Protein AF-A0ABD2TIU8-F1 (afdb_monomer_lite)

Foldseek 3Di:
DVVVVVVVVVVVVVVVVVVVVVVVVVVVVVVVVVVVVVVVVVPPPDDDPPDDDDDDDDDDDDDDDDDDDDDDDDDDDDDDDDDDDDDDDDDDDDDDDDPPPPPPPDPDDPPVVVVVVVLCVPDPDPLSVLVSVLVVLVVLLVVLVVVLVVLVVPDDPVVCVVDPVNVVSVVVNVVSVVSNVVSVVVVCVVVVPD

pLDDT: mean 70.35, std 23.42, range [27.58, 97.88]

Structure (mmCIF, N/CA/C/O backbone):
data_AF-A0ABD2TIU8-F1
#
_entry.id   AF-A0ABD2TIU8-F1
#
loop_
_atom_site.group_PDB
_atom_site.id
_atom_site.type_symbol
_atom_site.label_atom_id
_atom_site.label_alt_id
_atom_site.label_comp_id
_atom_site.label_asym_id
_atom_site.label_entity_id
_atom_site.label_seq_id
_atom_site.pdbx_PDB_ins_code
_atom_site.Cartn_x
_atom_site.Cartn_y
_atom_site.Cartn_z
_atom_site.occupancy
_atom_site.B_iso_or_equiv
_atom_site.auth_seq_id
_atom_site.auth_comp_id
_atom_site.auth_asym_id
_atom_site.auth_atom_id
_atom_site.pdbx_PDB_model_num
ATOM 1 N N . MET A 1 1 ? -17.112 22.462 44.012 1.00 60.88 1 MET A N 1
ATOM 2 C CA . MET A 1 1 ? -15.674 22.784 43.854 1.00 60.88 1 MET A CA 1
ATOM 3 C C . MET A 1 1 ? -15.014 21.983 42.730 1.00 60.88 1 MET A C 1
ATOM 5 O O . MET A 1 1 ? -14.348 22.598 41.916 1.00 60.88 1 MET A O 1
ATOM 9 N N . GLN A 1 2 ? -15.280 20.680 42.589 1.00 83.56 2 GLN A N 1
ATOM 10 C CA . GLN A 1 2 ? -14.667 19.815 41.562 1.00 83.56 2 GLN A CA 1
ATOM 11 C C . GLN A 1 2 ? -14.861 20.262 40.094 1.00 83.56 2 GLN A C 1
ATOM 13 O O . GLN A 1 2 ? -13.922 20.205 39.309 1.00 83.56 2 GLN A O 1
ATOM 18 N N . ALA A 1 3 ? -16.043 20.763 39.716 1.00 85.00 3 ALA A N 1
ATOM 19 C CA . ALA A 1 3 ? -16.298 21.233 38.345 1.00 85.00 3 ALA A CA 1
ATOM 20 C C . ALA A 1 3 ? -15.446 22.458 37.951 1.00 85.00 3 ALA A C 1
ATOM 22 O O . ALA A 1 3 ? -15.043 22.601 36.800 1.00 85.00 3 ALA A O 1
ATOM 23 N N . MET A 1 4 ? -15.140 23.329 38.916 1.00 88.31 4 MET A N 1
ATOM 24 C CA . MET A 1 4 ? -14.298 24.508 38.694 1.00 88.31 4 MET A CA 1
ATOM 25 C C . MET A 1 4 ? -12.837 24.104 38.467 1.00 88.31 4 MET A C 1
ATOM 27 O O . MET A 1 4 ? -12.170 24.650 37.595 1.00 88.31 4 MET A O 1
ATOM 31 N N . GLU A 1 5 ? -12.363 23.104 39.207 1.00 89.88 5 GLU A N 1
ATOM 32 C CA . GLU A 1 5 ? -11.011 22.559 39.073 1.00 89.88 5 GLU A CA 1
ATOM 33 C C . GLU A 1 5 ? -10.823 21.813 37.742 1.00 89.88 5 GLU A C 1
ATOM 35 O O . GLU A 1 5 ? -9.822 22.015 37.058 1.00 89.88 5 GLU A O 1
ATOM 40 N N . GLN A 1 6 ? -11.839 21.063 37.297 1.00 91.75 6 GLN A N 1
ATOM 41 C CA . GLN A 1 6 ? -11.863 20.467 35.955 1.00 91.75 6 GLN A CA 1
ATOM 42 C C . GLN A 1 6 ? -11.852 21.525 34.846 1.00 91.75 6 GLN A C 1
ATOM 44 O O . GLN A 1 6 ? -11.123 21.382 33.866 1.00 91.75 6 GLN A O 1
ATOM 49 N N . SER A 1 7 ? -12.628 22.604 34.998 1.00 93.12 7 SER A N 1
ATOM 50 C CA . SER A 1 7 ? -12.622 23.706 34.031 1.00 93.12 7 SER A CA 1
ATOM 51 C C . SER A 1 7 ? -11.255 24.382 33.957 1.00 93.12 7 SER A C 1
ATOM 53 O O . SER A 1 7 ? -10.801 24.698 32.863 1.00 93.12 7 SER A O 1
ATOM 55 N N . LYS A 1 8 ? -10.587 24.579 35.099 1.00 94.62 8 LYS A N 1
ATOM 56 C CA . LYS A 1 8 ? -9.250 25.176 35.157 1.00 94.62 8 LYS A CA 1
ATOM 57 C C . LYS A 1 8 ? -8.208 24.293 34.465 1.00 94.62 8 LYS A C 1
ATOM 59 O O . LYS A 1 8 ? -7.495 24.780 33.599 1.00 94.62 8 LYS A O 1
ATOM 64 N N . SER A 1 9 ? -8.195 22.993 34.767 1.00 94.75 9 SER A N 1
ATOM 65 C CA . SER A 1 9 ? -7.295 22.030 34.116 1.00 94.75 9 SER A CA 1
ATOM 66 C C . SER A 1 9 ? -7.516 21.957 32.600 1.00 94.75 9 SER A C 1
ATOM 68 O O . SER A 1 9 ? -6.557 21.880 31.837 1.00 94.75 9 SER A O 1
ATOM 70 N N . ARG A 1 10 ? -8.772 22.037 32.140 1.00 96.44 10 ARG A N 1
ATOM 71 C CA . ARG A 1 10 ? -9.078 22.081 30.704 1.00 96.44 10 ARG A CA 1
ATOM 72 C C . ARG A 1 10 ? -8.537 23.346 30.038 1.00 96.44 10 ARG A C 1
ATOM 74 O O . ARG A 1 10 ? -8.050 23.254 28.920 1.00 96.44 10 ARG A O 1
ATOM 81 N N . ILE A 1 11 ? -8.647 24.500 30.693 1.00 96.88 11 ILE A N 1
ATOM 82 C CA . ILE A 1 11 ? -8.124 25.768 30.165 1.00 96.88 11 ILE A CA 1
ATOM 83 C C . ILE A 1 11 ? -6.596 25.707 30.073 1.00 96.88 11 ILE A C 1
ATOM 85 O O . ILE A 1 11 ? -6.058 25.976 29.009 1.00 96.88 11 ILE A O 1
ATOM 89 N N . GLU A 1 12 ? -5.916 25.236 31.121 1.00 96.81 12 GLU A N 1
ATOM 90 C CA . GLU A 1 12 ? -4.453 25.072 31.122 1.00 96.81 12 GLU A CA 1
ATOM 91 C C . GLU A 1 12 ? -3.971 24.141 29.992 1.00 96.81 12 GLU A C 1
ATOM 93 O O . GLU A 1 12 ? -3.004 24.452 29.299 1.00 96.81 12 GLU A O 1
ATOM 98 N N . LEU A 1 13 ? -4.680 23.033 29.740 1.00 97.25 13 LEU A N 1
ATOM 99 C CA . LEU A 1 13 ? -4.377 22.132 28.622 1.00 97.25 13 LEU A CA 1
ATOM 100 C C . LEU A 1 13 ? -4.561 22.809 27.254 1.00 97.25 13 LEU A C 1
ATOM 102 O O . LEU A 1 13 ? -3.781 22.571 26.331 1.00 97.25 13 LEU A O 1
ATOM 106 N N . LEU A 1 14 ? -5.611 23.620 27.101 1.00 97.81 14 LEU A N 1
ATOM 107 C CA . LEU A 1 14 ? -5.869 24.351 25.859 1.00 97.81 14 LEU A CA 1
ATOM 108 C C . LEU A 1 14 ? -4.807 25.427 25.614 1.00 97.81 14 LEU A C 1
ATOM 110 O O . LEU A 1 14 ? -4.373 25.582 24.474 1.00 97.81 14 LEU A O 1
ATOM 114 N N . ASP A 1 15 ? -4.349 26.104 26.664 1.00 97.81 15 ASP A N 1
ATOM 115 C CA . ASP A 1 15 ? -3.262 27.079 26.582 1.00 97.81 15 ASP A CA 1
ATOM 116 C C . ASP A 1 15 ? -1.938 26.404 26.182 1.00 97.81 15 ASP A C 1
ATOM 118 O O . ASP A 1 15 ? -1.223 26.899 25.305 1.00 97.81 15 ASP A O 1
ATOM 122 N N . GLU A 1 16 ? -1.628 25.230 26.751 1.00 97.75 16 GLU A N 1
ATOM 123 C CA . GLU A 1 16 ? -0.455 24.438 26.354 1.00 97.75 16 GLU A CA 1
ATOM 124 C C . GLU A 1 16 ? -0.540 24.007 24.882 1.00 97.75 16 GLU A C 1
ATOM 126 O O . GLU A 1 16 ? 0.435 24.121 24.133 1.00 97.75 16 GLU A O 1
ATOM 131 N N . LEU A 1 17 ? -1.712 23.538 24.446 1.00 97.62 17 LEU A N 1
ATOM 132 C CA . LEU A 1 17 ? -1.936 23.136 23.061 1.00 97.62 17 LEU A CA 1
ATOM 133 C C . LEU A 1 17 ? -1.767 24.318 22.099 1.00 97.62 17 LEU A C 1
ATOM 135 O O . LEU A 1 17 ? -1.110 24.170 21.068 1.00 97.62 17 LEU A O 1
ATOM 139 N N . ALA A 1 18 ? -2.325 25.482 22.436 1.00 97.62 18 ALA A N 1
ATOM 140 C CA . ALA A 1 18 ? -2.198 26.695 21.635 1.00 97.62 18 ALA A CA 1
ATOM 141 C C . ALA A 1 18 ? -0.731 27.136 21.512 1.00 97.62 18 ALA A C 1
ATOM 143 O O . ALA A 1 18 ? -0.276 27.468 20.418 1.00 97.62 18 ALA A O 1
ATOM 144 N N . SER A 1 19 ? 0.028 27.064 22.609 1.00 97.88 19 SER A N 1
ATOM 145 C CA . SER A 1 19 ? 1.466 27.350 22.610 1.00 97.88 19 SER A CA 1
ATOM 146 C C . SER A 1 19 ? 2.236 26.419 21.664 1.00 97.88 19 SER A C 1
ATOM 148 O O . SER A 1 19 ? 2.957 26.888 20.782 1.00 97.88 19 SER A O 1
ATOM 150 N N . LYS A 1 20 ? 2.011 25.099 21.758 1.00 97.75 20 LYS A N 1
ATOM 151 C CA . LYS A 1 20 ? 2.663 24.110 20.878 1.00 97.75 20 LYS A CA 1
ATOM 152 C C . LYS A 1 20 ? 2.283 24.274 19.411 1.00 97.75 20 LYS A C 1
ATOM 154 O O . LYS A 1 20 ? 3.119 24.075 18.531 1.00 97.75 20 LYS A O 1
ATOM 159 N N . LEU A 1 21 ? 1.030 24.629 19.135 1.00 97.88 21 LEU A N 1
ATOM 160 C CA . LEU A 1 21 ? 0.578 24.885 17.773 1.00 97.88 21 LEU A CA 1
ATOM 161 C C . LEU A 1 21 ? 1.305 26.096 17.175 1.00 97.88 21 LEU A C 1
ATOM 163 O O . LEU A 1 21 ? 1.806 26.009 16.057 1.00 97.88 21 LEU A O 1
ATOM 167 N N . ASN A 1 22 ? 1.4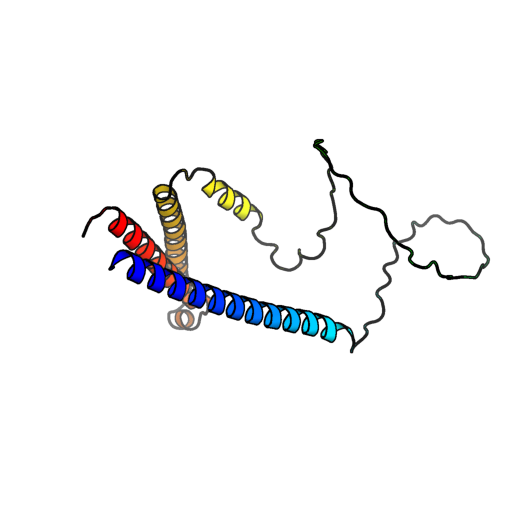28 27.186 17.935 1.00 97.44 22 ASN A N 1
ATOM 168 C CA . ASN A 1 22 ? 2.154 28.380 17.502 1.00 97.44 22 ASN A CA 1
ATOM 169 C C . ASN A 1 22 ? 3.643 28.100 17.259 1.00 97.44 22 ASN A C 1
ATOM 171 O O . ASN A 1 22 ? 4.208 28.592 16.281 1.00 97.44 22 ASN A O 1
ATOM 175 N N . GLU A 1 23 ? 4.272 27.275 18.100 1.00 97.62 23 GLU A N 1
ATOM 176 C CA . GLU A 1 23 ? 5.657 26.835 17.906 1.00 97.62 23 GLU A CA 1
ATOM 177 C C . GLU A 1 23 ? 5.811 26.026 16.608 1.00 97.62 23 GLU A C 1
ATOM 179 O O . GLU A 1 23 ? 6.692 26.312 15.795 1.00 97.62 23 GLU A O 1
ATOM 184 N N . ALA A 1 24 ? 4.919 25.060 16.367 1.00 97.50 24 ALA A N 1
ATOM 185 C CA . ALA A 1 24 ? 4.937 24.245 15.155 1.00 97.50 24 ALA A CA 1
ATOM 186 C C . ALA A 1 24 ? 4.719 25.083 13.884 1.00 97.50 24 ALA A C 1
ATOM 188 O O . ALA A 1 24 ? 5.402 24.859 12.881 1.00 97.50 24 ALA A O 1
ATOM 189 N N . ILE A 1 25 ? 3.806 26.061 13.930 1.00 96.94 25 ILE A N 1
ATOM 190 C CA . ILE A 1 25 ? 3.573 27.009 12.831 1.00 96.94 25 ILE A CA 1
ATOM 191 C C . ILE A 1 25 ? 4.836 27.834 12.578 1.00 96.94 25 ILE A C 1
ATOM 193 O O . ILE A 1 25 ? 5.327 27.845 11.453 1.00 96.94 25 ILE A O 1
ATOM 197 N N . SER A 1 26 ? 5.419 28.427 13.622 1.00 97.19 26 SER A N 1
ATOM 198 C CA . SER A 1 26 ? 6.651 29.225 13.514 1.00 97.19 26 SER A CA 1
ATOM 199 C C . SER A 1 26 ? 7.813 28.418 12.926 1.00 97.19 26 SER A C 1
ATOM 201 O O . SER A 1 26 ? 8.574 28.908 12.092 1.00 97.19 26 SER A O 1
ATOM 203 N N . MET A 1 27 ? 7.949 27.148 13.323 1.00 96.69 27 MET A N 1
ATOM 204 C CA . MET A 1 27 ? 8.977 26.256 12.786 1.00 96.69 27 MET A CA 1
ATOM 205 C C . MET A 1 27 ? 8.769 25.985 11.290 1.00 96.69 27 MET A C 1
ATOM 207 O O . MET A 1 27 ? 9.731 26.024 10.521 1.00 96.69 27 MET A O 1
ATOM 211 N N . ARG A 1 28 ? 7.524 25.727 10.867 1.00 95.69 28 ARG A N 1
ATOM 212 C CA . ARG A 1 28 ? 7.178 25.505 9.455 1.00 95.69 28 ARG A CA 1
ATOM 213 C C . ARG A 1 28 ? 7.358 26.764 8.618 1.00 95.69 28 ARG A C 1
ATOM 215 O O . ARG A 1 28 ? 7.893 26.669 7.520 1.00 95.69 28 ARG A O 1
ATOM 222 N N . GLU A 1 29 ? 6.972 27.923 9.139 1.00 94.19 29 GLU A N 1
ATOM 223 C CA . GLU A 1 29 ? 7.164 29.217 8.484 1.00 94.19 29 GLU A CA 1
ATOM 224 C C . GLU A 1 29 ? 8.652 29.495 8.255 1.00 94.19 29 GLU A C 1
ATOM 226 O O . GLU A 1 29 ? 9.061 29.791 7.135 1.00 94.19 29 GLU A O 1
ATOM 231 N N . LYS A 1 30 ? 9.493 29.280 9.274 1.00 93.38 30 LYS A N 1
ATOM 232 C CA . LYS A 1 30 ? 10.948 29.421 9.137 1.00 93.38 30 LYS A CA 1
ATOM 233 C C . LYS A 1 30 ? 11.531 28.475 8.083 1.00 93.38 30 LYS A C 1
ATOM 235 O O . LYS A 1 30 ? 12.407 28.883 7.324 1.00 93.38 30 LYS A O 1
ATOM 240 N N . GLN A 1 31 ? 11.068 27.225 8.034 1.00 91.31 31 GLN A N 1
ATOM 241 C CA . GLN A 1 31 ? 11.490 26.265 7.006 1.00 91.31 31 GLN A CA 1
ATOM 242 C C . GLN A 1 31 ? 11.051 26.699 5.606 1.00 91.31 31 GLN A C 1
ATOM 244 O O . GLN A 1 31 ? 11.832 26.596 4.666 1.00 91.31 31 GLN A O 1
ATOM 249 N N . LEU A 1 32 ? 9.825 27.204 5.469 1.00 90.38 32 LEU A N 1
ATOM 250 C CA . LEU A 1 32 ? 9.296 27.666 4.192 1.00 90.38 32 LEU A CA 1
ATOM 251 C C . LEU A 1 32 ? 10.073 28.881 3.677 1.00 90.38 32 LEU A C 1
ATOM 253 O O . LEU A 1 32 ? 10.536 28.860 2.542 1.00 90.38 32 LEU A O 1
ATOM 257 N N . ILE A 1 33 ? 10.281 29.893 4.524 1.00 88.25 33 ILE A N 1
ATOM 258 C CA . ILE A 1 33 ? 11.081 31.080 4.189 1.00 88.25 33 ILE A CA 1
ATOM 259 C C . ILE A 1 33 ? 12.512 30.673 3.812 1.00 88.25 33 ILE A C 1
ATOM 261 O O . ILE A 1 33 ? 13.046 31.168 2.824 1.00 88.25 33 ILE A O 1
ATOM 265 N N . GLY A 1 34 ? 13.121 29.750 4.566 1.00 81.75 34 GLY A N 1
ATOM 266 C CA . GLY A 1 34 ? 14.461 29.240 4.272 1.00 81.75 34 GLY A CA 1
ATOM 267 C C . GLY A 1 34 ? 14.556 28.549 2.910 1.00 81.75 34 GLY A C 1
ATOM 268 O O . GLY A 1 34 ? 15.480 28.825 2.156 1.00 81.75 34 GLY A O 1
ATOM 269 N N . ASN A 1 35 ? 13.588 27.697 2.566 1.00 74.12 35 ASN A N 1
ATOM 270 C CA . ASN A 1 35 ? 13.588 26.983 1.287 1.00 74.12 35 ASN A CA 1
ATOM 271 C C . ASN A 1 35 ? 13.322 27.919 0.098 1.00 74.12 35 ASN A C 1
ATOM 273 O O . ASN A 1 35 ? 14.017 27.832 -0.906 1.00 74.12 35 ASN A O 1
ATOM 277 N N . VAL A 1 36 ? 12.379 28.859 0.229 1.00 75.00 36 VAL A N 1
ATOM 278 C CA . VAL A 1 36 ? 12.079 29.838 -0.833 1.00 75.00 36 VAL A CA 1
ATOM 279 C C . VAL A 1 36 ? 13.267 30.773 -1.091 1.00 75.00 36 VAL A C 1
ATOM 281 O O . VAL A 1 36 ? 13.513 31.151 -2.233 1.00 75.00 36 VAL A O 1
ATOM 284 N N . ALA A 1 37 ? 14.036 31.131 -0.057 1.00 65.12 37 ALA A N 1
ATOM 285 C CA . ALA A 1 37 ? 15.254 31.923 -0.226 1.00 65.12 37 ALA A CA 1
ATOM 286 C C . ALA A 1 37 ? 16.364 31.146 -0.960 1.00 65.12 37 ALA A C 1
ATOM 288 O O . ALA A 1 37 ? 17.040 31.720 -1.811 1.00 65.12 37 ALA A O 1
ATOM 289 N N . LEU A 1 38 ? 16.522 29.846 -0.678 1.00 60.88 38 LEU A N 1
ATOM 290 C CA . LEU A 1 38 ? 17.499 28.986 -1.358 1.00 60.88 38 LEU A CA 1
ATOM 291 C C . LEU A 1 38 ? 17.155 28.763 -2.837 1.00 60.88 38 LEU A C 1
ATOM 293 O O . LEU A 1 38 ? 18.053 28.784 -3.675 1.00 60.88 38 LEU A O 1
ATOM 297 N N . ASP A 1 39 ? 15.871 28.617 -3.172 1.00 57.75 39 ASP A N 1
ATOM 298 C CA . ASP A 1 39 ? 15.423 28.494 -4.566 1.00 57.75 39 ASP A CA 1
ATOM 299 C C . ASP A 1 39 ? 15.704 29.772 -5.385 1.00 57.75 39 ASP A C 1
ATOM 301 O O . ASP A 1 39 ? 15.903 29.702 -6.598 1.00 57.75 39 ASP A O 1
ATOM 305 N N . LEU A 1 40 ? 15.773 30.939 -4.730 1.00 56.75 40 LEU A N 1
ATOM 306 C CA . LEU A 1 40 ? 16.086 32.219 -5.373 1.00 56.75 40 LEU A CA 1
ATOM 307 C C . LEU A 1 40 ? 17.600 32.450 -5.551 1.00 56.75 40 LEU A C 1
ATOM 309 O O . LEU A 1 40 ? 18.016 33.082 -6.521 1.00 56.75 40 LEU A O 1
ATOM 313 N N . GLU A 1 41 ? 18.432 31.930 -4.645 1.00 54.44 41 GLU A N 1
ATOM 314 C CA . GLU A 1 41 ? 19.893 32.123 -4.660 1.00 54.44 41 GLU A CA 1
ATOM 315 C C . GLU A 1 41 ? 20.608 31.239 -5.708 1.00 54.44 41 GLU A C 1
ATOM 317 O O . GLU A 1 41 ? 21.715 31.552 -6.139 1.00 54.44 41 GLU A O 1
ATOM 322 N N . ILE A 1 42 ? 19.946 30.187 -6.209 1.00 51.50 42 ILE A N 1
ATOM 323 C CA . ILE A 1 42 ? 20.448 29.317 -7.296 1.00 51.50 42 ILE A CA 1
ATOM 324 C C . ILE A 1 42 ? 20.371 30.003 -8.679 1.00 51.50 42 ILE A C 1
ATOM 326 O O . ILE A 1 42 ? 20.993 29.546 -9.636 1.00 51.50 42 ILE A O 1
ATOM 330 N N . ALA A 1 43 ? 19.659 31.127 -8.808 1.00 53.72 43 ALA A N 1
ATOM 331 C CA . ALA A 1 43 ? 19.423 31.784 -10.096 1.00 53.72 43 ALA A CA 1
ATOM 332 C C . ALA A 1 43 ? 20.450 32.869 -10.487 1.00 53.72 43 ALA A C 1
ATOM 334 O O . ALA A 1 43 ? 20.281 33.485 -11.540 1.00 53.72 43 ALA A O 1
ATOM 335 N N . ILE A 1 44 ? 21.477 33.153 -9.669 1.00 56.59 44 ILE A N 1
ATOM 336 C CA . ILE A 1 44 ? 22.288 34.378 -9.848 1.00 56.59 44 ILE A CA 1
ATOM 337 C C . ILE A 1 44 ? 23.737 34.131 -10.311 1.00 56.59 44 ILE A C 1
ATOM 339 O O . ILE A 1 44 ? 24.327 35.062 -10.851 1.00 56.59 44 ILE A O 1
ATOM 343 N N . ASP A 1 45 ? 24.304 32.919 -10.213 1.00 53.47 45 ASP A N 1
ATOM 344 C CA . ASP A 1 45 ? 25.769 32.756 -10.380 1.00 53.47 45 ASP A CA 1
ATOM 345 C C . ASP A 1 45 ? 26.268 31.882 -11.542 1.00 53.47 45 ASP A C 1
ATOM 347 O O . ASP A 1 45 ? 27.429 31.485 -11.564 1.00 53.47 45 ASP A O 1
ATOM 351 N N . ASP A 1 46 ? 25.449 31.636 -12.563 1.00 52.16 46 ASP A N 1
ATOM 352 C CA . ASP A 1 46 ? 25.989 31.256 -13.874 1.00 52.16 46 ASP A CA 1
ATOM 353 C C . ASP A 1 46 ? 24.961 31.602 -14.946 1.00 52.16 46 ASP A C 1
ATOM 355 O O . ASP A 1 46 ? 23.954 30.918 -15.083 1.00 52.16 46 ASP A O 1
ATOM 359 N N . ALA A 1 47 ? 25.140 32.720 -15.649 1.00 55.72 47 ALA A N 1
ATOM 360 C CA . ALA A 1 47 ? 24.207 33.148 -16.684 1.00 55.72 47 ALA A CA 1
ATOM 361 C C . ALA A 1 47 ? 24.436 32.328 -17.967 1.00 55.72 47 ALA A C 1
ATOM 363 O O . ALA A 1 47 ? 25.417 32.590 -18.672 1.00 55.72 47 ALA A O 1
ATOM 364 N N . PRO A 1 48 ? 23.536 31.406 -18.372 1.00 56.78 48 PRO A N 1
ATOM 365 C CA . PRO A 1 48 ? 23.493 31.010 -19.763 1.00 56.78 48 PRO A CA 1
ATOM 366 C C . PRO A 1 48 ? 22.788 32.137 -20.525 1.00 56.78 48 PRO A C 1
ATOM 368 O O . PRO A 1 48 ? 21.772 32.678 -20.088 1.00 56.78 48 PRO A O 1
ATOM 371 N N . SER A 1 49 ? 23.349 32.527 -21.666 1.00 62.97 49 SER A N 1
ATOM 372 C CA . SER A 1 49 ? 22.803 33.573 -22.537 1.00 62.97 49 SER A CA 1
ATOM 373 C C . SER A 1 49 ? 21.274 33.469 -22.700 1.00 62.97 49 SER A C 1
ATOM 375 O O . SER A 1 49 ? 20.787 32.353 -22.912 1.00 62.97 49 SER A O 1
ATOM 377 N N . PRO A 1 50 ? 20.521 34.588 -22.696 1.00 67.88 50 PRO A N 1
ATOM 378 C CA . PRO A 1 50 ? 19.077 34.565 -22.902 1.00 67.88 50 PRO A CA 1
ATOM 379 C C . PRO A 1 50 ? 18.733 33.853 -24.213 1.00 67.88 50 PRO A C 1
ATOM 381 O O . PRO A 1 50 ? 19.107 34.313 -25.296 1.00 67.88 50 PRO A O 1
ATOM 384 N N . VAL A 1 51 ? 18.032 32.724 -24.121 1.00 62.94 51 VAL A N 1
ATOM 385 C CA . VAL A 1 51 ? 17.555 31.986 -25.293 1.00 62.94 51 VAL A CA 1
ATOM 386 C C . VAL A 1 51 ? 16.475 32.831 -25.966 1.00 62.94 51 VAL A C 1
ATOM 388 O O . VAL A 1 51 ? 15.350 32.928 -25.483 1.00 62.94 51 VAL A O 1
ATOM 391 N N . ARG A 1 52 ? 16.823 33.483 -27.081 1.00 65.12 52 ARG A N 1
ATOM 392 C CA . ARG A 1 52 ? 15.860 34.180 -27.942 1.00 65.12 52 ARG A CA 1
ATOM 393 C C . ARG A 1 52 ? 15.261 33.176 -28.920 1.00 65.12 52 ARG A C 1
ATOM 395 O O . ARG A 1 52 ? 15.942 32.727 -29.838 1.00 65.12 52 ARG A O 1
ATOM 402 N N . ILE A 1 53 ? 13.992 32.831 -28.725 1.00 67.81 53 ILE A N 1
ATOM 403 C CA . ILE A 1 53 ? 13.231 32.022 -29.680 1.00 67.81 53 ILE A CA 1
ATOM 404 C C . ILE A 1 53 ? 12.750 32.956 -30.794 1.00 67.81 53 ILE A C 1
ATOM 406 O O . ILE A 1 53 ? 11.994 33.891 -30.543 1.00 67.81 53 ILE A O 1
ATOM 410 N N . VAL A 1 54 ? 13.215 32.721 -32.020 1.00 61.19 54 VAL A N 1
ATOM 411 C CA . VAL A 1 54 ? 12.731 33.390 -33.235 1.00 61.19 54 VAL A CA 1
ATOM 412 C C . VAL A 1 54 ? 11.865 32.416 -34.023 1.00 61.19 54 VAL A C 1
ATOM 414 O O . VAL A 1 54 ? 12.305 31.312 -34.344 1.00 61.19 54 VAL A O 1
ATOM 417 N N . SER A 1 55 ? 10.637 32.825 -34.335 1.00 62.56 55 SER A N 1
ATOM 418 C CA . SER A 1 55 ? 9.744 32.067 -35.213 1.00 62.56 55 SER A CA 1
ATOM 419 C C . SER A 1 55 ? 10.304 32.036 -36.643 1.00 62.56 55 SER A C 1
ATOM 421 O O . SER A 1 55 ? 10.797 33.069 -37.111 1.00 62.56 55 SER A O 1
ATOM 423 N N . PRO A 1 56 ? 10.234 30.897 -37.359 1.00 54.31 56 PRO A N 1
ATOM 424 C CA . PRO A 1 56 ? 10.636 30.829 -38.761 1.00 54.31 56 PRO A CA 1
ATOM 425 C C . PRO A 1 56 ? 9.861 31.852 -39.600 1.00 54.31 56 PRO A C 1
ATOM 427 O O . PRO A 1 56 ? 8.638 31.940 -39.494 1.00 54.31 56 PRO A O 1
ATOM 430 N N . LYS A 1 57 ? 10.570 32.637 -40.417 1.00 58.59 57 LYS A N 1
ATOM 431 C CA . LYS A 1 57 ? 9.935 33.476 -41.438 1.00 58.59 57 LYS A CA 1
ATOM 432 C C . LYS A 1 57 ? 9.427 32.572 -42.557 1.00 58.59 57 LYS A C 1
ATOM 434 O O . LYS A 1 57 ? 10.183 31.743 -43.056 1.00 58.59 57 LYS A O 1
ATOM 439 N N . ASP A 1 58 ? 8.176 32.772 -42.955 1.00 50.97 58 ASP A N 1
ATOM 440 C CA . ASP A 1 58 ? 7.660 32.240 -44.210 1.00 50.97 58 ASP A CA 1
ATOM 441 C C . ASP A 1 58 ? 8.423 32.886 -45.374 1.00 50.97 58 ASP A C 1
ATOM 443 O O . ASP A 1 58 ? 8.486 34.114 -45.491 1.00 50.97 58 ASP A O 1
ATOM 447 N N . ASP A 1 59 ? 9.013 32.047 -46.226 1.00 46.56 59 ASP A N 1
ATOM 448 C CA . ASP A 1 59 ? 9.658 32.455 -47.470 1.00 46.56 59 ASP A CA 1
ATOM 449 C C . ASP A 1 59 ? 8.602 32.994 -48.443 1.00 46.56 59 ASP A C 1
ATOM 451 O O . ASP A 1 59 ? 8.042 32.266 -49.259 1.00 46.56 59 ASP A O 1
ATOM 455 N N . ASN A 1 60 ? 8.352 34.299 -48.383 1.00 43.31 60 ASN A N 1
ATOM 456 C CA . ASN A 1 60 ? 7.851 35.054 -49.520 1.00 43.31 60 ASN A CA 1
ATOM 457 C C . ASN A 1 60 ? 8.811 36.209 -49.785 1.00 43.31 60 ASN A C 1
ATOM 459 O O . ASN A 1 60 ? 8.930 37.157 -49.011 1.00 43.31 60 ASN A O 1
ATOM 463 N N . ALA A 1 61 ? 9.531 36.074 -50.892 1.00 45.19 61 ALA A N 1
ATOM 464 C CA . ALA A 1 61 ? 10.383 37.103 -51.443 1.00 45.19 61 ALA A CA 1
ATOM 465 C C . ALA A 1 61 ? 9.551 38.339 -51.813 1.00 45.19 61 ALA A C 1
ATOM 467 O O . ALA A 1 61 ? 8.695 38.241 -52.685 1.00 45.19 61 ALA A O 1
ATOM 468 N N . ASP A 1 62 ? 9.845 39.492 -51.209 1.00 37.44 62 ASP A N 1
ATOM 469 C CA . ASP A 1 62 ? 10.062 40.720 -51.978 1.00 37.44 62 ASP A CA 1
ATOM 470 C C . ASP A 1 62 ? 10.764 41.806 -51.137 1.00 37.44 62 ASP A C 1
ATOM 472 O O . ASP A 1 62 ? 10.305 42.205 -50.074 1.00 37.44 62 ASP A O 1
ATOM 476 N N . ASN A 1 63 ? 11.931 42.195 -51.646 1.00 38.66 63 ASN A N 1
ATOM 477 C CA . ASN A 1 63 ? 12.671 43.459 -51.592 1.00 38.66 63 ASN A CA 1
ATOM 478 C C . ASN A 1 63 ? 12.439 44.550 -50.512 1.00 38.66 63 ASN A C 1
ATOM 480 O O . ASN A 1 63 ? 11.331 45.010 -50.263 1.00 38.66 63 ASN A O 1
ATOM 484 N N . SER A 1 64 ? 13.591 45.136 -50.139 1.00 33.72 64 SER A N 1
ATO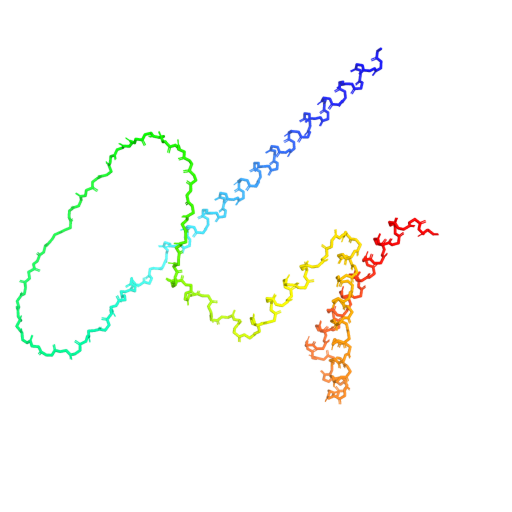M 485 C CA . SER A 1 64 ? 13.849 46.548 -49.779 1.00 33.72 64 SER A CA 1
ATOM 486 C C . SER A 1 64 ? 13.993 46.908 -48.292 1.00 33.72 64 SER A C 1
ATOM 488 O O . SER A 1 64 ? 13.026 47.196 -47.605 1.00 33.72 64 SER A O 1
ATOM 490 N N . ASP A 1 65 ? 15.254 46.877 -47.857 1.00 37.31 65 ASP A N 1
ATOM 491 C CA . ASP A 1 65 ? 16.079 47.988 -47.343 1.00 37.31 65 ASP A CA 1
ATOM 492 C C . ASP A 1 65 ? 15.572 49.007 -46.290 1.00 37.31 65 ASP A C 1
ATOM 494 O O . ASP A 1 65 ? 14.460 49.520 -46.339 1.00 37.31 65 ASP A O 1
ATOM 498 N N . GLU A 1 66 ? 16.555 49.368 -45.457 1.00 36.78 66 GLU A N 1
ATOM 499 C CA . GLU A 1 66 ? 16.733 50.550 -44.596 1.00 36.78 66 GLU A CA 1
ATOM 500 C C . GLU A 1 66 ? 16.059 50.626 -43.203 1.00 36.78 66 GLU A C 1
ATOM 502 O O . GLU A 1 66 ? 14.866 50.845 -43.043 1.00 36.78 66 GLU A O 1
ATOM 507 N N . ASN A 1 67 ? 16.933 50.462 -42.195 1.00 42.19 67 ASN A N 1
ATOM 508 C CA . ASN A 1 67 ? 17.089 51.190 -40.922 1.00 42.19 67 ASN A CA 1
ATOM 509 C C . ASN A 1 67 ? 15.883 51.936 -40.326 1.00 42.19 67 ASN A C 1
ATOM 511 O O . ASN A 1 67 ? 15.391 52.869 -40.940 1.00 42.19 67 ASN A O 1
ATOM 515 N N . GLU A 1 68 ? 15.596 51.701 -39.040 1.00 34.59 68 GLU A N 1
ATOM 516 C CA . GLU A 1 68 ? 15.399 52.797 -38.079 1.00 34.59 68 GLU A CA 1
ATOM 517 C C . GLU A 1 68 ? 15.505 52.310 -36.623 1.00 34.59 68 GLU A C 1
ATOM 519 O O . GLU A 1 68 ? 15.297 51.142 -36.296 1.00 34.59 68 GLU A O 1
ATOM 524 N N . ASP A 1 69 ? 15.962 53.242 -35.802 1.00 34.84 69 ASP A N 1
ATOM 525 C CA . ASP A 1 69 ? 16.591 53.137 -34.490 1.00 34.84 69 ASP A CA 1
ATOM 526 C C . ASP A 1 69 ? 15.579 53.498 -33.374 1.00 34.84 69 ASP A C 1
ATOM 528 O O . ASP A 1 69 ? 14.502 54.015 -33.672 1.00 34.84 69 ASP A O 1
ATOM 532 N N . VAL A 1 70 ? 15.993 53.337 -32.107 1.00 37.59 70 VAL A N 1
ATOM 533 C CA . VAL A 1 70 ? 15.424 53.943 -30.867 1.00 37.59 70 VAL A CA 1
ATOM 534 C C . VAL A 1 70 ? 13.987 53.535 -30.441 1.00 37.59 70 VAL A C 1
ATOM 536 O O . VAL A 1 70 ? 13.133 53.219 -31.250 1.00 37.59 70 VAL A O 1
ATOM 539 N N . ASP A 1 71 ? 13.562 53.500 -29.174 1.00 30.09 71 ASP A N 1
ATOM 540 C CA . ASP A 1 71 ? 14.120 53.826 -27.858 1.00 30.09 71 ASP A CA 1
ATOM 541 C C . ASP A 1 71 ? 13.259 53.100 -26.800 1.00 30.09 71 ASP A C 1
ATOM 543 O O . ASP A 1 71 ? 12.079 52.820 -27.035 1.00 30.09 71 ASP A O 1
ATOM 547 N N . LEU A 1 72 ? 13.821 52.807 -25.631 1.00 40.25 72 LEU A N 1
ATOM 548 C CA . LEU A 1 72 ? 13.158 52.076 -24.550 1.00 40.25 72 LEU A CA 1
ATOM 549 C C . LEU A 1 72 ? 13.029 53.004 -23.340 1.00 40.25 72 LEU A C 1
ATOM 551 O O . LEU A 1 72 ? 13.932 53.070 -22.511 1.00 40.25 72 LEU A O 1
ATOM 555 N N . GLU A 1 73 ? 11.899 53.708 -23.218 1.00 34.97 73 GLU A N 1
ATOM 556 C CA . GLU A 1 73 ? 11.632 54.585 -22.072 1.00 34.97 73 GLU A CA 1
ATOM 557 C C . GLU A 1 73 ? 10.360 54.193 -21.297 1.00 34.97 73 GLU A C 1
ATOM 559 O O . GLU A 1 73 ? 9.225 54.398 -21.713 1.00 34.97 73 GLU A O 1
ATOM 564 N N . THR A 1 74 ? 10.612 53.605 -20.126 1.00 44.41 74 THR A N 1
ATOM 565 C CA . THR A 1 74 ? 10.065 53.986 -18.815 1.00 44.41 74 THR A CA 1
ATOM 566 C C . THR A 1 74 ? 8.597 54.423 -18.737 1.00 44.41 74 THR A C 1
ATOM 568 O O . THR A 1 74 ? 8.291 55.591 -18.960 1.00 44.41 74 THR A O 1
ATOM 571 N N . ILE A 1 75 ? 7.715 53.576 -18.186 1.00 37.16 75 ILE A N 1
ATOM 572 C CA . ILE A 1 75 ? 6.517 54.070 -17.481 1.00 37.16 75 ILE A CA 1
ATOM 573 C C . ILE A 1 75 ? 6.376 53.376 -16.123 1.00 37.16 75 ILE A C 1
ATOM 575 O O . ILE A 1 75 ? 6.362 52.154 -16.000 1.00 37.16 75 ILE A O 1
ATOM 579 N N . LYS A 1 76 ? 6.348 54.237 -15.106 1.00 32.34 76 LYS A N 1
ATOM 580 C CA . LYS A 1 76 ? 6.290 53.982 -13.670 1.00 32.34 76 LYS A CA 1
ATOM 581 C C . LYS A 1 76 ? 4.929 53.432 -13.227 1.00 32.34 76 LYS A C 1
ATOM 583 O O . LYS A 1 76 ? 3.903 53.735 -13.825 1.00 32.34 76 LYS A O 1
ATOM 588 N N . LEU A 1 77 ? 4.983 52.696 -12.120 1.00 44.41 77 LEU A N 1
ATOM 589 C CA . LEU A 1 77 ? 3.880 52.317 -11.235 1.00 44.41 77 LEU A CA 1
ATOM 590 C C . LEU A 1 77 ? 3.134 53.549 -10.694 1.00 44.41 77 LEU A C 1
ATOM 592 O O . LEU A 1 77 ? 3.800 54.514 -10.315 1.00 44.41 77 LEU A O 1
ATOM 596 N N . ASP A 1 78 ? 1.804 53.469 -10.582 1.00 27.58 78 ASP A N 1
ATOM 597 C CA . ASP A 1 78 ? 1.027 54.209 -9.576 1.00 27.58 78 ASP A CA 1
ATOM 598 C C . ASP A 1 78 ? -0.339 53.544 -9.290 1.00 27.58 78 ASP A C 1
ATOM 600 O O . ASP A 1 78 ? -0.845 52.742 -10.077 1.00 27.58 78 ASP A O 1
ATOM 604 N N . ASP A 1 79 ? -0.862 53.877 -8.116 1.00 31.86 79 ASP A N 1
ATOM 605 C CA . ASP A 1 79 ? -1.637 53.099 -7.159 1.00 31.86 79 ASP A CA 1
ATOM 606 C C . ASP A 1 79 ? -3.165 52.985 -7.359 1.00 31.86 79 ASP A C 1
ATOM 608 O O . ASP A 1 79 ? -3.858 53.896 -7.801 1.00 31.86 79 ASP A O 1
ATOM 612 N N . SER A 1 80 ? -3.694 51.901 -6.771 1.00 40.84 80 SER A N 1
ATOM 613 C CA . SER A 1 80 ? -4.965 51.801 -6.021 1.00 40.84 80 SER A CA 1
ATOM 614 C C . SER A 1 80 ? -6.317 52.065 -6.709 1.00 40.84 80 SER A C 1
ATOM 616 O O . SER A 1 80 ? -6.696 53.201 -6.973 1.00 40.84 80 SER A O 1
ATOM 618 N N . GLN A 1 81 ? -7.164 51.023 -6.757 1.00 32.69 81 GLN A N 1
ATOM 619 C CA . GLN A 1 81 ? -8.592 51.191 -6.459 1.00 32.69 81 GLN A CA 1
ATOM 620 C C . GLN A 1 81 ? -9.277 49.911 -5.942 1.00 32.69 81 GLN A C 1
ATOM 622 O O . GLN A 1 81 ? -9.061 48.802 -6.423 1.00 32.69 81 GLN A O 1
ATOM 627 N N . GLU A 1 82 ? -10.080 50.135 -4.906 1.00 31.86 82 GLU A N 1
ATOM 628 C CA . GLU A 1 82 ? -10.859 49.237 -4.052 1.00 31.86 82 GLU A CA 1
ATOM 629 C C . GLU A 1 82 ? -11.898 48.328 -4.742 1.00 31.86 82 GLU A C 1
ATOM 631 O O . GLU A 1 82 ? -12.611 48.738 -5.653 1.00 31.86 82 GLU A O 1
ATOM 636 N N . LEU A 1 83 ? -12.041 47.128 -4.158 1.00 45.28 83 LEU A N 1
ATOM 637 C CA . LEU A 1 83 ? -13.284 46.400 -3.840 1.00 45.28 83 LEU A CA 1
ATOM 638 C C . LEU A 1 83 ? -14.499 46.570 -4.768 1.00 45.28 83 LEU A C 1
ATOM 640 O O . LEU A 1 83 ? -15.274 47.499 -4.566 1.00 45.28 83 LEU A O 1
ATOM 644 N N . GLN A 1 84 ? -14.809 45.537 -5.567 1.00 31.66 84 GLN A N 1
ATOM 645 C CA . GLN A 1 84 ? -16.188 45.049 -5.762 1.00 31.66 84 GLN A CA 1
ATOM 646 C C . GLN A 1 84 ? -16.211 43.533 -6.045 1.00 31.66 84 GLN A C 1
ATOM 648 O O . GLN A 1 84 ? -15.613 43.055 -7.002 1.00 31.66 84 GLN A O 1
ATOM 653 N N . ALA A 1 85 ? -16.953 42.780 -5.230 1.00 38.00 85 ALA A N 1
ATOM 654 C CA . ALA A 1 85 ? -17.644 41.554 -5.648 1.00 38.00 85 ALA A CA 1
ATOM 655 C C . ALA A 1 85 ? -19.127 41.946 -5.831 1.00 38.00 85 ALA A C 1
ATOM 657 O O . ALA A 1 85 ? -19.576 42.800 -5.055 1.00 38.00 85 ALA A O 1
ATOM 658 N N . PRO A 1 86 ? -19.912 41.386 -6.783 1.00 41.19 86 PRO A N 1
ATOM 659 C CA . PRO A 1 86 ? -20.411 40.011 -6.613 1.00 41.19 86 PRO A CA 1
ATOM 660 C C . PRO A 1 86 ? -20.815 39.226 -7.897 1.00 41.19 86 PRO A C 1
ATOM 662 O O . PRO A 1 86 ? -21.069 39.789 -8.952 1.00 41.19 86 PRO A O 1
ATOM 665 N N . TYR A 1 87 ? -21.023 37.918 -7.693 1.00 32.31 87 TYR A N 1
ATOM 666 C CA . TYR A 1 87 ? -21.988 37.014 -8.354 1.00 32.31 87 TYR A CA 1
ATOM 667 C C . TYR A 1 87 ? -21.786 36.504 -9.803 1.00 32.31 87 TYR A C 1
ATOM 669 O O . TYR A 1 87 ? -21.873 37.240 -10.776 1.00 32.31 87 TYR A O 1
ATOM 677 N N . ASP A 1 88 ? -21.627 35.174 -9.853 1.00 39.62 88 ASP A N 1
ATOM 678 C CA . ASP A 1 88 ? -22.223 34.137 -10.718 1.00 39.62 88 ASP A CA 1
ATOM 679 C C . ASP A 1 88 ? -22.436 34.399 -12.222 1.00 39.62 88 ASP A C 1
ATOM 681 O O . ASP A 1 88 ? -23.232 35.235 -12.647 1.00 39.62 88 ASP A O 1
ATOM 685 N N . GLY A 1 89 ? -21.791 33.565 -13.036 1.00 33.50 89 GLY A N 1
ATOM 686 C CA . GLY A 1 89 ? -21.964 33.529 -14.481 1.00 33.50 89 GLY A CA 1
ATOM 687 C C . GLY A 1 89 ? -21.074 32.465 -15.109 1.00 33.50 89 GLY A C 1
ATOM 688 O O . GLY A 1 89 ? -19.880 32.678 -15.289 1.00 33.50 89 GLY A O 1
ATOM 689 N N . ASN A 1 90 ? -21.670 31.316 -15.429 1.00 43.47 90 ASN A N 1
ATOM 690 C CA . ASN A 1 90 ? -21.077 30.248 -16.233 1.00 43.47 90 ASN A CA 1
ATOM 691 C C . ASN A 1 90 ? -20.284 30.805 -17.428 1.00 43.47 90 ASN A C 1
ATOM 693 O O . ASN A 1 90 ? -20.863 31.459 -18.295 1.00 43.47 90 ASN A O 1
ATOM 697 N N . ALA A 1 91 ? -18.995 30.482 -17.506 1.00 31.58 91 ALA A N 1
ATOM 698 C CA . ALA A 1 91 ? -18.183 30.704 -18.693 1.00 31.58 91 ALA A CA 1
ATOM 699 C C . ALA A 1 91 ? -17.460 29.402 -19.047 1.00 31.58 91 ALA A C 1
ATOM 701 O O . ALA A 1 91 ? -16.455 29.033 -18.443 1.00 31.58 91 ALA A O 1
ATOM 702 N N . ASP A 1 92 ? -18.024 28.702 -20.028 1.00 43.84 92 ASP A N 1
ATOM 703 C CA . ASP A 1 92 ? -17.284 27.787 -20.886 1.00 43.84 92 ASP A CA 1
ATOM 704 C C . ASP A 1 92 ? -16.182 28.596 -21.582 1.00 43.84 92 ASP A C 1
ATOM 706 O O . ASP A 1 92 ? -16.470 29.470 -22.400 1.00 43.84 92 ASP A O 1
ATOM 710 N N . LEU A 1 93 ? -14.926 28.354 -21.216 1.00 35.38 93 LEU A N 1
ATOM 711 C CA . LEU A 1 93 ? -13.767 28.833 -21.957 1.00 35.38 93 LEU A CA 1
ATOM 712 C C . LEU A 1 93 ? -12.763 27.690 -22.066 1.00 35.38 93 LEU A C 1
ATOM 714 O O . LEU A 1 93 ? -11.967 27.424 -21.169 1.00 35.38 93 LEU A O 1
ATOM 718 N N . LYS A 1 94 ? -12.831 27.021 -23.218 1.00 44.03 94 LYS A N 1
ATOM 719 C CA . LYS A 1 94 ? -11.708 26.309 -23.821 1.00 44.03 94 LYS A CA 1
ATOM 720 C C . LYS A 1 94 ? -10.470 27.204 -23.827 1.00 44.03 94 LYS A C 1
ATOM 722 O O . LYS A 1 94 ? -10.464 28.240 -24.489 1.00 44.03 94 LYS A O 1
ATOM 727 N N . THR A 1 95 ? -9.401 26.711 -23.227 1.00 34.16 95 THR A N 1
ATOM 728 C CA . THR A 1 95 ? -8.035 27.107 -23.561 1.00 34.16 95 THR A CA 1
ATOM 729 C C . THR A 1 95 ? -7.226 25.833 -23.745 1.00 34.16 95 THR A C 1
ATOM 731 O O . THR A 1 95 ? -6.773 25.210 -22.790 1.00 34.16 95 THR A O 1
ATOM 734 N N . ASP A 1 96 ? -7.123 25.420 -25.008 1.00 40.00 96 ASP A N 1
ATOM 735 C CA . ASP A 1 96 ? -6.056 24.541 -25.469 1.00 40.00 96 ASP A CA 1
ATOM 736 C C . ASP A 1 96 ? -4.727 25.307 -25.407 1.00 40.00 96 ASP A C 1
ATOM 738 O O . ASP A 1 96 ? -4.669 26.486 -25.763 1.00 40.00 96 ASP A O 1
ATOM 742 N N . ASN A 1 97 ? -3.679 24.560 -25.054 1.00 39.25 97 ASN A N 1
ATOM 743 C CA . ASN A 1 97 ? -2.250 24.836 -25.228 1.00 39.25 97 ASN A CA 1
ATOM 744 C C . ASN A 1 97 ? -1.585 25.824 -24.258 1.00 39.25 97 ASN A C 1
ATOM 746 O O . ASN A 1 97 ? -1.519 27.012 -24.538 1.00 39.25 97 ASN A O 1
ATOM 750 N N . GLU A 1 98 ? -0.965 25.290 -23.195 1.00 36.81 98 GLU A N 1
ATOM 751 C CA . GLU A 1 98 ? 0.510 25.266 -23.065 1.00 36.81 98 GLU A CA 1
ATOM 752 C C . GLU A 1 98 ? 0.948 24.419 -21.846 1.00 36.81 98 GLU A C 1
ATOM 754 O O . GLU A 1 98 ? 1.224 24.915 -20.758 1.00 36.81 98 GLU A O 1
ATOM 759 N N . L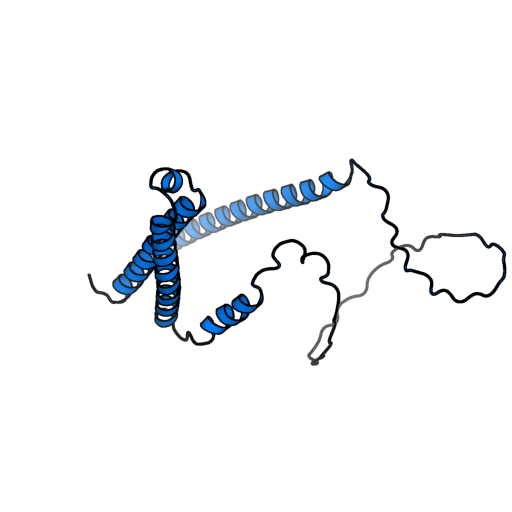EU A 1 99 ? 1.011 23.096 -22.016 1.00 41.03 99 LEU A N 1
ATOM 760 C CA . LEU A 1 99 ? 1.685 22.172 -21.087 1.00 41.03 99 LEU A CA 1
ATOM 761 C C . LEU A 1 99 ? 2.722 21.352 -21.870 1.00 41.03 99 LEU A C 1
ATOM 763 O O . LEU A 1 99 ? 2.713 20.129 -21.863 1.00 41.03 99 LEU A O 1
ATOM 767 N N . ILE A 1 100 ? 3.598 22.029 -22.619 1.00 48.19 100 ILE A N 1
ATOM 768 C CA . ILE A 1 100 ? 4.537 21.356 -23.537 1.00 48.19 100 ILE A CA 1
ATOM 769 C C . ILE A 1 100 ? 5.846 20.914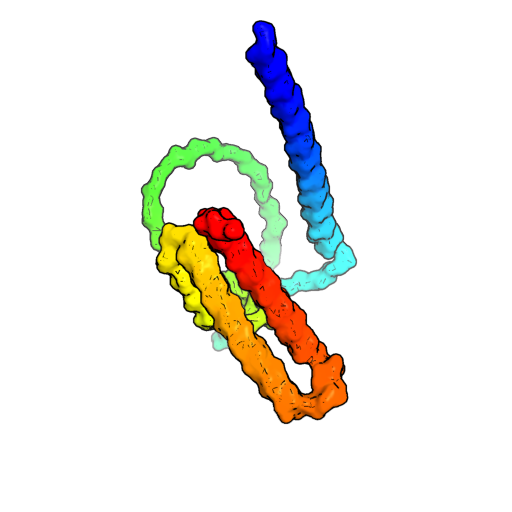 -22.852 1.00 48.19 100 ILE A C 1
ATOM 771 O O . ILE A 1 100 ? 6.586 20.116 -23.413 1.00 48.19 100 ILE A O 1
ATOM 775 N N . ASN A 1 101 ? 6.126 21.301 -21.603 1.00 39.56 101 ASN A N 1
ATOM 776 C CA . ASN A 1 101 ? 7.434 21.017 -20.987 1.00 39.56 101 ASN A CA 1
ATOM 777 C C . ASN A 1 101 ? 7.396 20.109 -19.749 1.00 39.56 101 ASN A C 1
ATOM 779 O O . ASN A 1 101 ? 8.157 20.311 -18.806 1.00 39.56 101 ASN A O 1
ATOM 783 N N . LEU A 1 102 ? 6.557 19.069 -19.761 1.00 38.25 102 LEU A N 1
ATOM 784 C CA . LEU A 1 102 ? 6.684 17.955 -18.806 1.00 38.25 102 LEU A CA 1
ATOM 785 C C . LEU A 1 102 ? 6.482 16.563 -19.431 1.00 38.25 102 LEU A C 1
ATOM 787 O O . LEU A 1 102 ? 6.327 15.578 -18.717 1.00 38.25 102 LEU A O 1
ATOM 791 N N . GLU A 1 103 ? 6.545 16.450 -20.762 1.00 39.94 103 GLU A N 1
ATOM 792 C CA . GLU A 1 103 ? 6.339 15.182 -21.486 1.00 39.94 103 GLU A CA 1
ATOM 793 C C . GLU A 1 103 ? 7.631 14.423 -21.853 1.00 39.94 103 GLU A C 1
ATOM 795 O O . GLU A 1 103 ? 7.594 13.448 -22.600 1.00 39.94 103 GLU A O 1
ATOM 800 N N . ALA A 1 104 ? 8.796 14.801 -21.317 1.00 43.00 104 ALA A N 1
ATOM 801 C CA . ALA A 1 104 ? 10.055 14.118 -21.650 1.00 43.00 104 ALA A CA 1
ATOM 802 C C . ALA A 1 104 ? 10.450 12.975 -20.688 1.00 43.00 104 ALA A C 1
ATOM 804 O O . ALA A 1 104 ? 11.456 12.301 -20.908 1.00 43.00 104 ALA A O 1
ATOM 805 N N . SER A 1 105 ? 9.687 12.699 -19.627 1.00 48.16 105 SER A N 1
ATOM 806 C CA . SER A 1 105 ? 9.954 11.543 -18.757 1.00 48.16 105 SER A CA 1
ATOM 807 C C . SER A 1 105 ? 8.682 11.013 -18.116 1.00 48.16 105 SER A C 1
ATOM 809 O O . SER A 1 105 ? 8.338 11.380 -17.002 1.00 48.16 105 SER A O 1
ATOM 811 N N . THR A 1 106 ? 7.980 10.176 -18.881 1.00 46.97 106 THR A N 1
ATOM 812 C CA . THR A 1 106 ? 7.094 9.044 -18.505 1.00 46.97 106 THR A CA 1
ATOM 813 C C . THR A 1 106 ? 6.071 8.797 -19.624 1.00 46.97 106 THR A C 1
ATOM 815 O O . THR A 1 106 ? 4.889 8.550 -19.397 1.00 46.97 106 THR A O 1
ATOM 818 N N . SER A 1 107 ? 6.522 8.831 -20.883 1.00 46.62 107 SER A N 1
ATOM 819 C CA . SER A 1 107 ? 5.709 8.377 -22.015 1.00 46.62 107 SER A CA 1
ATOM 820 C C . SER A 1 107 ? 5.699 6.847 -22.034 1.00 46.62 107 SER A C 1
ATOM 822 O O . SER A 1 107 ? 6.530 6.186 -22.652 1.00 46.62 107 SER A O 1
ATOM 824 N N . GLY A 1 108 ? 4.800 6.285 -21.232 1.00 46.28 108 GLY A N 1
ATOM 825 C CA . GLY A 1 108 ? 4.572 4.854 -21.112 1.00 46.28 108 GLY A CA 1
ATOM 826 C C . GLY A 1 108 ? 3.530 4.565 -20.039 1.00 46.28 108 GLY A C 1
ATOM 827 O O . GLY A 1 108 ? 3.906 4.248 -18.917 1.00 46.28 108 GLY A O 1
ATOM 828 N N . ASN A 1 109 ? 2.243 4.658 -20.413 1.00 48.53 109 ASN A N 1
ATOM 829 C CA . ASN A 1 109 ? 1.034 4.152 -19.715 1.00 48.53 109 ASN A CA 1
ATOM 830 C C . ASN A 1 109 ? -0.007 5.172 -19.193 1.00 48.53 109 ASN A C 1
ATOM 832 O O . ASN A 1 109 ? -0.857 4.791 -18.389 1.00 48.53 109 ASN A O 1
ATOM 836 N N . MET A 1 110 ? -0.069 6.404 -19.711 1.00 44.03 110 MET A N 1
ATOM 837 C CA . MET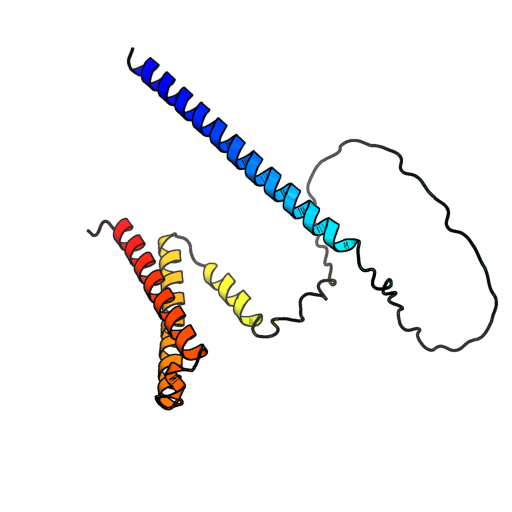 A 1 110 ? -1.124 7.375 -19.334 1.00 44.03 110 MET A CA 1
ATOM 838 C C . MET A 1 110 ? -2.569 6.907 -19.618 1.00 44.03 110 MET A C 1
ATOM 840 O O . MET A 1 110 ? -3.512 7.446 -19.045 1.00 44.03 110 MET A O 1
ATOM 844 N N . SER A 1 111 ? -2.782 5.874 -20.444 1.00 47.28 111 SER A N 1
ATOM 845 C CA . SER A 1 111 ? -4.138 5.383 -20.734 1.00 47.28 111 SER A CA 1
ATOM 846 C C . SER A 1 111 ? -4.763 4.544 -19.610 1.00 47.28 111 SER A C 1
ATOM 848 O O . SER A 1 111 ? -5.972 4.365 -19.626 1.00 47.28 111 SER A O 1
ATOM 850 N N . LYS A 1 112 ? -3.984 4.005 -18.656 1.00 57.75 112 LYS A N 1
ATOM 851 C CA . LYS A 1 112 ? -4.515 3.138 -17.577 1.00 57.75 112 LYS A CA 1
ATOM 852 C C . LYS A 1 112 ? -4.807 3.885 -16.271 1.00 57.75 112 LYS A C 1
ATOM 854 O O . LYS A 1 112 ? -5.481 3.345 -15.397 1.00 57.75 112 LYS A O 1
ATOM 859 N N . GLU A 1 113 ? -4.306 5.110 -16.126 1.00 55.56 113 GLU A N 1
ATOM 860 C CA . GLU A 1 113 ? -4.468 5.930 -14.917 1.00 55.56 113 GLU A CA 1
ATOM 861 C C . GLU A 1 113 ? -5.918 6.427 -14.771 1.00 55.56 113 GLU A C 1
ATOM 863 O O . GLU A 1 113 ? -6.527 6.312 -13.707 1.00 55.56 113 GLU A O 1
ATOM 868 N N . ALA A 1 114 ? -6.515 6.899 -15.872 1.00 58.72 114 ALA A N 1
ATOM 869 C CA . ALA A 1 114 ? -7.896 7.382 -15.898 1.00 58.72 114 ALA A CA 1
ATOM 870 C C . ALA A 1 114 ? -8.910 6.278 -15.534 1.00 58.72 114 ALA A C 1
ATOM 872 O O . ALA A 1 114 ? -9.870 6.527 -14.802 1.00 58.72 114 ALA A O 1
ATOM 873 N N . ASP A 1 115 ? -8.663 5.038 -15.968 1.00 62.00 115 ASP A N 1
ATOM 874 C CA . ASP A 1 115 ? -9.486 3.874 -15.617 1.00 62.00 115 ASP A CA 1
ATOM 875 C C . ASP A 1 115 ? -9.379 3.517 -14.124 1.00 62.00 115 ASP A C 1
ATOM 877 O O . ASP A 1 115 ? -10.361 3.096 -13.507 1.00 62.00 115 ASP A O 1
ATOM 881 N N . ARG A 1 116 ? -8.217 3.753 -13.499 1.00 61.56 116 ARG A N 1
ATOM 882 C CA . ARG A 1 116 ? -8.018 3.544 -12.056 1.00 61.56 116 ARG A CA 1
ATOM 883 C C . ARG A 1 116 ? -8.731 4.593 -11.209 1.00 61.56 116 ARG A C 1
ATOM 885 O O . ARG A 1 116 ? -9.352 4.221 -10.216 1.00 61.56 116 ARG A O 1
ATOM 892 N N . ILE A 1 117 ? -8.724 5.867 -11.605 1.00 63.84 117 ILE A N 1
ATOM 893 C CA . ILE A 1 117 ? -9.484 6.920 -10.901 1.00 63.84 117 ILE A CA 1
ATOM 894 C C . ILE A 1 117 ? -10.995 6.655 -11.020 1.00 63.84 117 ILE A C 1
ATOM 896 O O . ILE A 1 117 ? -11.734 6.788 -10.045 1.00 63.84 117 ILE A O 1
ATOM 900 N N . ASN A 1 118 ? -11.452 6.171 -12.180 1.00 64.44 118 ASN A N 1
ATOM 901 C CA . ASN A 1 118 ? -12.834 5.727 -12.371 1.00 64.44 118 ASN A CA 1
ATOM 902 C C . ASN A 1 118 ? -13.201 4.484 -11.544 1.00 64.44 118 ASN A C 1
ATOM 904 O O . ASN A 1 118 ? -14.372 4.321 -11.205 1.00 64.44 118 ASN A O 1
ATOM 908 N N . SER A 1 119 ? -12.238 3.633 -11.173 1.00 64.12 119 SER A N 1
ATOM 909 C CA . SER A 1 119 ? -12.504 2.451 -10.336 1.00 64.12 119 SER A CA 1
ATOM 910 C C . SER A 1 119 ? -13.031 2.810 -8.940 1.00 64.12 119 SER A C 1
ATOM 912 O O . SER A 1 119 ? -13.753 2.026 -8.334 1.00 64.12 119 SER A O 1
ATOM 914 N N . LEU A 1 120 ? -12.741 4.026 -8.462 1.00 65.94 120 LEU A N 1
ATOM 915 C CA . LEU A 1 120 ? -13.225 4.538 -7.180 1.00 65.94 120 LEU A CA 1
ATOM 916 C C . LEU A 1 120 ? -14.610 5.201 -7.281 1.00 65.94 120 LEU A C 1
ATOM 918 O O . LEU A 1 120 ? -15.202 5.573 -6.274 1.00 65.94 120 LEU A O 1
ATOM 922 N N . LYS A 1 121 ? -15.165 5.349 -8.489 1.00 69.19 121 LYS A N 1
ATOM 923 C CA . LYS A 1 121 ? -16.440 6.048 -8.724 1.00 69.19 121 LYS A CA 1
ATOM 924 C C . LYS A 1 121 ? -17.667 5.302 -8.166 1.00 69.19 121 LYS A C 1
ATOM 926 O O . LYS A 1 121 ? -18.773 5.830 -8.233 1.00 69.19 121 LYS A O 1
ATOM 931 N N . GLY A 1 122 ? -17.484 4.095 -7.627 1.00 66.62 122 GLY A N 1
ATOM 932 C CA . GLY A 1 122 ? -18.548 3.261 -7.060 1.00 66.62 122 GLY A CA 1
ATOM 933 C C . GLY A 1 122 ? -18.495 3.053 -5.546 1.00 66.62 122 GLY A C 1
ATOM 934 O O . GLY A 1 122 ? -19.473 2.557 -5.002 1.00 66.62 122 GLY A O 1
ATOM 935 N N . VAL A 1 123 ? -17.413 3.431 -4.852 1.00 79.75 123 VAL A N 1
ATOM 936 C CA . VAL A 1 123 ? -17.297 3.161 -3.409 1.00 79.75 123 VAL A CA 1
ATOM 937 C C . VAL A 1 123 ? -18.161 4.137 -2.610 1.00 79.75 123 VAL A C 1
ATOM 939 O O . VAL A 1 123 ? -17.902 5.337 -2.547 1.00 79.75 123 VAL A O 1
ATOM 942 N N . SER A 1 124 ? -19.219 3.612 -1.999 1.00 80.31 124 SER A N 1
ATOM 943 C CA . SER A 1 124 ? -20.206 4.387 -1.240 1.00 80.31 124 SER A CA 1
ATOM 944 C C . SER A 1 124 ? -19.965 4.348 0.272 1.00 80.31 124 SER A C 1
ATOM 946 O O . SER A 1 124 ? -20.505 5.170 1.017 1.00 80.31 124 SER A O 1
ATOM 948 N N . SER A 1 125 ? -19.134 3.411 0.741 1.00 88.69 125 SER A N 1
ATOM 949 C CA . SER A 1 125 ? -18.836 3.208 2.158 1.00 88.69 125 SER A CA 1
ATOM 950 C C . SER A 1 125 ? -17.352 2.939 2.423 1.00 88.69 125 SER A C 1
ATOM 952 O O . SER A 1 125 ? -16.605 2.518 1.544 1.00 88.69 125 SER A O 1
ATOM 954 N N . TYR A 1 126 ? -16.925 3.143 3.675 1.00 89.44 126 TYR A N 1
ATOM 955 C CA . TYR A 1 126 ? -15.551 2.850 4.105 1.00 89.44 126 TYR A CA 1
ATOM 956 C C . TYR A 1 126 ? -15.187 1.361 3.981 1.00 89.44 126 TYR A C 1
ATOM 958 O O . TYR A 1 126 ? -14.033 1.038 3.734 1.00 89.44 126 TYR A O 1
ATOM 966 N N . GLU A 1 127 ? -16.159 0.459 4.151 1.00 88.62 127 GLU A N 1
ATOM 967 C CA . GLU A 1 127 ? -15.922 -0.984 4.006 1.00 88.62 127 GLU A CA 1
ATOM 968 C C . GLU A 1 127 ? -15.678 -1.360 2.547 1.00 88.62 127 GLU A C 1
ATOM 970 O O . GLU A 1 127 ? -14.674 -1.978 2.222 1.00 88.62 127 GLU A O 1
ATOM 975 N N . GLU A 1 128 ? -16.560 -0.887 1.670 1.00 89.19 128 GLU A N 1
ATOM 976 C CA . GLU A 1 128 ? -16.475 -1.096 0.225 1.00 89.19 128 GLU A CA 1
ATOM 977 C C . GLU A 1 128 ? -15.185 -0.493 -0.350 1.00 89.19 128 GLU A C 1
ATOM 979 O O . GLU A 1 128 ? -14.554 -1.070 -1.230 1.00 89.19 128 GLU A O 1
ATOM 984 N N . PHE A 1 129 ? -14.735 0.639 0.203 1.00 91.56 129 PHE A N 1
ATOM 985 C CA . PHE A 1 129 ? -13.429 1.209 -0.108 1.00 91.56 129 PHE A CA 1
ATOM 986 C C . PHE A 1 129 ? -12.272 0.274 0.267 1.00 91.56 129 PHE A C 1
ATOM 988 O O . PHE A 1 129 ? -11.385 0.048 -0.553 1.00 91.56 129 PHE A O 1
ATOM 995 N N . LEU A 1 130 ? -12.260 -0.275 1.485 1.00 92.69 130 LEU A N 1
ATOM 996 C CA . LEU A 1 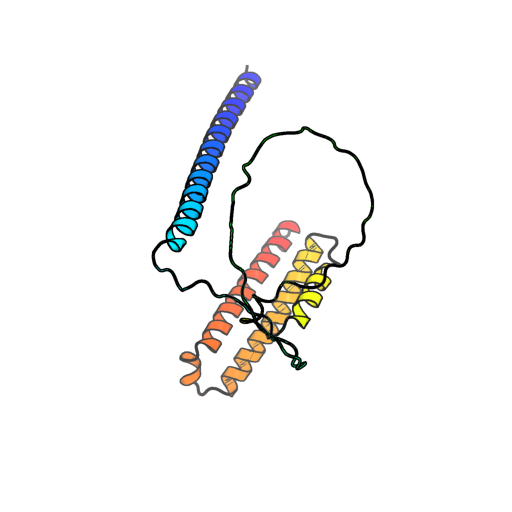130 ? -11.202 -1.193 1.915 1.00 92.69 130 LEU A CA 1
ATOM 997 C C . LEU A 1 130 ? -11.202 -2.495 1.107 1.00 92.69 130 LEU A C 1
ATOM 999 O O . LEU A 1 130 ? -10.129 -2.980 0.755 1.00 92.69 130 LEU A O 1
ATOM 1003 N N . GLU A 1 131 ? -12.380 -3.025 0.783 1.00 91.31 131 GLU A N 1
ATOM 1004 C CA . GLU A 1 131 ? -12.537 -4.207 -0.066 1.00 91.31 131 GLU A CA 1
ATOM 1005 C C . GLU A 1 131 ? -12.011 -3.951 -1.484 1.00 91.31 131 GLU A C 1
ATOM 1007 O O . GLU A 1 131 ? -11.256 -4.761 -2.021 1.00 91.31 131 GLU A O 1
ATOM 1012 N N . HIS A 1 132 ? -12.312 -2.783 -2.059 1.00 92.06 132 HIS A N 1
ATOM 1013 C CA . HIS A 1 132 ? -11.780 -2.376 -3.360 1.00 92.06 132 HIS A CA 1
ATOM 1014 C C . HIS A 1 132 ? -10.249 -2.288 -3.363 1.00 92.06 132 HIS A C 1
ATOM 1016 O O . HIS A 1 132 ? -9.596 -2.768 -4.291 1.00 92.06 132 HIS A O 1
ATOM 1022 N N . ILE A 1 133 ? -9.654 -1.721 -2.309 1.00 93.06 133 ILE A N 1
ATOM 1023 C CA . ILE A 1 133 ? -8.194 -1.667 -2.169 1.00 93.06 133 ILE A CA 1
ATOM 1024 C C . ILE A 1 133 ? -7.599 -3.071 -1.971 1.00 93.06 133 ILE A C 1
ATOM 1026 O O . ILE A 1 133 ? -6.584 -3.372 -2.600 1.00 93.06 133 ILE A O 1
ATOM 1030 N N . ASP A 1 134 ? -8.207 -3.951 -1.161 1.00 94.44 134 ASP A N 1
ATOM 1031 C CA . ASP A 1 134 ? -7.741 -5.347 -1.034 1.00 94.44 134 ASP A CA 1
ATOM 1032 C C . ASP A 1 134 ? -7.787 -6.072 -2.380 1.00 94.44 134 ASP A C 1
ATOM 1034 O O . ASP A 1 134 ? -6.849 -6.795 -2.720 1.00 94.44 134 ASP A O 1
ATOM 1038 N N . GLN A 1 135 ? -8.835 -5.844 -3.175 1.00 93.94 135 GLN A N 1
ATOM 1039 C CA . GLN A 1 135 ? -8.963 -6.438 -4.500 1.00 93.94 135 GLN A CA 1
ATOM 1040 C C . GLN A 1 135 ? -7.854 -5.959 -5.445 1.00 93.94 135 GLN A C 1
ATOM 1042 O O . GLN A 1 135 ? -7.206 -6.783 -6.088 1.00 93.94 135 GLN A O 1
ATOM 1047 N N . GLN A 1 136 ? -7.559 -4.657 -5.481 1.00 93.81 136 GLN A N 1
ATOM 1048 C CA . GLN A 1 136 ? -6.450 -4.142 -6.293 1.00 93.81 136 GLN A CA 1
ATOM 1049 C C . GLN A 1 136 ? -5.092 -4.689 -5.839 1.00 93.81 136 GLN A C 1
ATOM 1051 O O . GLN A 1 136 ? -4.254 -5.046 -6.667 1.00 93.81 136 GLN A O 1
ATOM 1056 N N . LEU A 1 137 ? -4.867 -4.788 -4.527 1.00 95.56 137 LEU A N 1
ATOM 1057 C CA . LEU A 1 137 ? -3.645 -5.376 -3.977 1.00 95.56 137 LEU A CA 1
ATOM 1058 C C . LEU A 1 137 ? -3.525 -6.866 -4.321 1.00 95.56 137 LEU A C 1
ATOM 1060 O O . LEU A 1 137 ? -2.425 -7.342 -4.588 1.00 95.56 137 LEU A O 1
ATOM 1064 N N . ARG A 1 138 ? -4.644 -7.593 -4.367 1.00 95.88 138 ARG A N 1
ATOM 1065 C CA . ARG A 1 138 ? -4.696 -8.996 -4.787 1.00 95.88 138 ARG A CA 1
ATOM 1066 C C . ARG A 1 138 ? -4.350 -9.165 -6.263 1.00 95.88 138 ARG A C 1
ATOM 1068 O O . ARG A 1 138 ? -3.600 -10.078 -6.599 1.00 95.88 138 ARG A O 1
ATOM 1075 N N . ASP A 1 139 ? -4.849 -8.291 -7.129 1.00 95.50 139 ASP A N 1
ATOM 1076 C CA . ASP A 1 139 ? -4.515 -8.326 -8.556 1.00 95.50 139 ASP A CA 1
ATOM 1077 C C . ASP A 1 139 ? -3.009 -8.076 -8.761 1.00 95.50 139 ASP A C 1
ATOM 1079 O O . ASP A 1 139 ? -2.336 -8.840 -9.456 1.00 95.50 139 ASP A O 1
ATOM 1083 N N . ILE A 1 140 ? -2.451 -7.081 -8.058 1.00 95.25 140 ILE A N 1
ATOM 1084 C CA . ILE A 1 140 ? -1.005 -6.798 -8.048 1.00 95.25 140 ILE A CA 1
ATOM 1085 C C . ILE A 1 140 ? -0.207 -8.004 -7.534 1.00 95.25 140 ILE A C 1
ATOM 1087 O O . ILE A 1 140 ? 0.820 -8.357 -8.112 1.00 95.25 140 ILE A O 1
ATOM 1091 N N . GLU A 1 141 ? -0.664 -8.658 -6.466 1.00 95.31 141 GLU A N 1
ATOM 1092 C CA . GLU A 1 141 ? -0.022 -9.857 -5.924 1.00 95.31 141 GLU A CA 1
ATOM 1093 C C . GLU A 1 141 ? 0.029 -10.993 -6.953 1.00 95.31 141 GLU A C 1
ATOM 1095 O O . GLU A 1 141 ? 1.079 -11.610 -7.137 1.00 95.31 141 GLU A O 1
ATOM 1100 N N . VAL A 1 142 ? -1.072 -11.248 -7.666 1.00 96.25 142 VAL A N 1
ATOM 1101 C CA . VAL A 1 142 ? -1.118 -12.275 -8.717 1.00 96.25 142 VAL A CA 1
ATOM 1102 C C . VAL A 1 142 ? -0.142 -11.945 -9.847 1.00 96.25 142 VAL A C 1
ATOM 1104 O O . VAL A 1 142 ? 0.587 -12.833 -10.306 1.00 96.25 142 VAL A O 1
ATOM 1107 N N . GLU A 1 143 ? -0.083 -10.684 -10.279 1.00 95.50 143 GLU A N 1
ATOM 1108 C CA . GLU A 1 143 ? 0.866 -10.227 -11.300 1.00 95.50 143 GLU A CA 1
ATOM 1109 C C . GLU A 1 143 ? 2.325 -10.386 -10.838 1.00 95.50 143 GLU A C 1
ATOM 1111 O O . GLU A 1 143 ? 3.149 -10.929 -11.580 1.00 95.50 143 GLU A O 1
ATOM 1116 N N . LEU A 1 144 ? 2.644 -10.003 -9.597 1.00 95.31 144 LEU A N 1
ATOM 1117 C CA . LEU A 1 144 ? 3.985 -10.130 -9.016 1.00 95.31 144 LEU A CA 1
ATOM 1118 C C . LEU A 1 144 ? 4.416 -11.588 -8.859 1.00 95.31 144 LEU A C 1
ATOM 1120 O O . LEU A 1 144 ? 5.523 -11.951 -9.258 1.00 95.31 144 LEU A O 1
ATOM 1124 N N . VAL A 1 145 ? 3.549 -12.452 -8.332 1.00 94.12 145 VAL A N 1
ATOM 1125 C CA . VAL A 1 145 ? 3.828 -13.891 -8.204 1.00 94.12 145 VAL A CA 1
ATOM 1126 C C . VAL A 1 145 ? 4.053 -14.514 -9.579 1.00 94.12 145 VAL A C 1
ATOM 1128 O O . VAL A 1 145 ? 4.966 -15.325 -9.760 1.00 94.12 145 VAL A O 1
ATOM 1131 N N . THR A 1 146 ? 3.265 -14.103 -10.572 1.00 94.06 146 THR A N 1
ATOM 1132 C CA . THR A 1 146 ? 3.432 -14.544 -11.958 1.00 94.06 146 THR A CA 1
ATOM 1133 C C . THR A 1 146 ? 4.788 -14.103 -12.506 1.00 94.06 146 THR A C 1
ATOM 1135 O O . THR A 1 146 ? 5.544 -14.938 -13.006 1.00 94.06 146 THR A O 1
ATOM 1138 N N . PHE A 1 147 ? 5.149 -12.829 -12.342 1.00 92.38 147 PHE A N 1
ATOM 1139 C CA . PHE A 1 147 ? 6.453 -12.294 -12.733 1.00 92.38 147 PHE A CA 1
ATOM 1140 C C . PHE A 1 147 ? 7.617 -13.041 -12.067 1.00 92.38 147 PHE A C 1
ATOM 1142 O O . PHE A 1 147 ? 8.573 -13.422 -12.744 1.00 92.38 147 PHE A O 1
ATOM 1149 N N . LEU A 1 148 ? 7.534 -13.307 -10.762 1.00 90.06 148 LEU A N 1
ATOM 1150 C CA . LEU A 1 148 ? 8.560 -14.041 -10.019 1.00 90.06 148 LEU A CA 1
ATOM 1151 C C . LEU A 1 148 ? 8.681 -15.490 -10.495 1.00 90.06 148 LEU A C 1
ATOM 1153 O O . LEU A 1 148 ? 9.791 -16.013 -10.621 1.00 90.06 148 LEU A O 1
ATOM 1157 N N . ARG A 1 149 ? 7.555 -16.137 -10.813 1.00 90.38 149 ARG A N 1
ATOM 1158 C CA . ARG A 1 149 ? 7.534 -17.497 -11.361 1.00 90.38 149 ARG A CA 1
ATOM 1159 C C . ARG A 1 149 ? 8.182 -17.556 -12.742 1.00 90.38 149 ARG A C 1
ATOM 1161 O O . ARG A 1 149 ? 9.003 -18.439 -12.975 1.00 90.38 149 ARG A O 1
ATOM 1168 N N . PHE A 1 150 ? 7.857 -16.614 -13.628 1.00 88.69 150 PHE A N 1
ATOM 1169 C CA . PHE A 1 150 ? 8.497 -16.507 -14.942 1.00 88.69 150 PHE A CA 1
ATOM 1170 C C . PHE A 1 150 ? 9.985 -16.190 -14.821 1.00 88.69 150 PHE A C 1
ATOM 1172 O O . PHE A 1 150 ? 10.803 -16.846 -15.458 1.00 88.69 150 PHE A O 1
ATOM 1179 N N . SER A 1 151 ? 10.351 -15.256 -13.947 1.00 86.75 151 SER A N 1
ATOM 1180 C CA . SER A 1 151 ? 11.750 -14.920 -13.682 1.00 86.75 151 SER A CA 1
ATOM 1181 C C . SER A 1 151 ? 12.524 -16.133 -13.172 1.00 86.75 151 SER A C 1
ATOM 1183 O O . SER A 1 151 ? 13.643 -16.365 -13.602 1.00 86.75 151 SER A O 1
ATOM 1185 N N . SER A 1 152 ? 11.912 -16.966 -12.325 1.00 83.31 152 SER A N 1
ATOM 1186 C CA . SER A 1 152 ? 12.529 -18.206 -11.845 1.00 83.31 152 SER A CA 1
ATOM 1187 C C . SER A 1 152 ? 12.653 -19.301 -12.907 1.00 83.31 152 SER A C 1
ATOM 1189 O O . SER A 1 152 ? 13.408 -20.243 -12.688 1.00 83.31 152 SER A O 1
ATOM 1191 N N . LEU A 1 153 ? 11.883 -19.229 -13.995 1.00 85.00 153 LEU A N 1
ATOM 1192 C CA . LEU A 1 153 ? 11.970 -20.162 -15.118 1.00 85.00 153 LEU A CA 1
ATOM 1193 C C . LEU A 1 153 ? 13.017 -19.712 -16.147 1.00 85.00 153 LEU A C 1
ATOM 1195 O O . LEU A 1 153 ? 13.624 -20.551 -16.804 1.00 85.00 153 LEU A O 1
ATOM 1199 N N . ILE A 1 154 ? 13.195 -18.396 -16.296 1.00 80.81 154 ILE A N 1
ATOM 1200 C CA . ILE A 1 154 ? 14.066 -17.783 -17.306 1.00 80.81 154 ILE A CA 1
ATOM 1201 C C . ILE A 1 154 ? 15.488 -17.567 -16.773 1.00 80.81 154 ILE A C 1
ATOM 1203 O O . ILE A 1 154 ? 16.440 -17.731 -17.531 1.00 80.81 154 ILE A O 1
ATOM 1207 N N . LEU A 1 155 ? 15.652 -17.197 -15.497 1.00 76.62 155 LEU A N 1
ATOM 1208 C CA . LEU A 1 155 ? 16.970 -16.965 -14.903 1.00 76.62 155 LEU A CA 1
ATOM 1209 C C . LEU A 1 155 ? 17.527 -18.247 -14.285 1.00 76.62 155 LEU A C 1
ATOM 1211 O O . LEU A 1 155 ? 16.866 -18.914 -13.487 1.00 76.62 155 LEU A O 1
ATOM 1215 N N . GLU A 1 156 ? 18.786 -18.540 -14.600 1.00 71.00 156 GLU A N 1
ATOM 1216 C CA . GLU A 1 156 ? 19.563 -19.560 -13.905 1.00 71.00 156 GLU A CA 1
ATOM 1217 C C . GLU A 1 156 ? 19.744 -19.143 -12.428 1.00 71.00 156 GLU A C 1
ATOM 1219 O O . GLU A 1 156 ? 19.805 -17.954 -12.107 1.00 71.00 156 GLU A O 1
ATOM 1224 N N . ASN A 1 157 ? 19.799 -20.102 -11.493 1.00 65.62 157 ASN A N 1
ATOM 1225 C CA . ASN A 1 157 ? 19.718 -19.827 -10.042 1.00 65.62 157 ASN A CA 1
ATOM 1226 C C . ASN A 1 157 ? 20.738 -18.792 -9.523 1.00 65.62 157 ASN A C 1
ATOM 1228 O O . ASN A 1 157 ? 20.484 -18.148 -8.507 1.00 65.62 157 ASN A O 1
ATOM 1232 N N . LYS A 1 158 ? 21.879 -18.638 -10.205 1.00 61.59 158 LYS A N 1
ATOM 1233 C CA . LYS A 1 158 ? 22.922 -17.666 -9.863 1.00 61.59 158 LYS A CA 1
ATOM 1234 C C . LYS A 1 158 ? 22.544 -16.235 -10.268 1.00 61.59 158 LYS A C 1
ATOM 1236 O O . LYS A 1 158 ? 22.720 -15.319 -9.473 1.00 61.59 158 LYS A O 1
ATOM 1241 N N . ASP A 1 159 ? 21.939 -16.062 -11.438 1.00 65.56 159 ASP A N 1
ATOM 1242 C CA . ASP A 1 159 ? 21.543 -14.749 -11.961 1.00 65.56 159 ASP A CA 1
ATOM 1243 C C . ASP A 1 159 ? 20.289 -14.212 -11.262 1.00 65.56 159 ASP A C 1
ATOM 1245 O O . ASP A 1 159 ? 20.067 -13.004 -11.193 1.00 65.56 159 ASP A O 1
ATOM 1249 N N . LYS A 1 160 ? 19.463 -15.107 -10.705 1.00 62.84 160 LYS A N 1
ATOM 1250 C CA . LYS A 1 160 ? 18.236 -14.754 -9.979 1.00 62.84 160 LYS A CA 1
ATOM 1251 C C . LYS A 1 160 ? 18.500 -13.885 -8.746 1.00 62.84 160 LYS A C 1
ATOM 1253 O O . LYS A 1 160 ? 17.707 -12.989 -8.471 1.00 62.84 160 LYS A O 1
ATOM 1258 N N . LEU A 1 161 ? 19.582 -14.158 -8.013 1.00 59.84 161 LEU A N 1
ATOM 1259 C CA . LEU A 1 161 ? 19.914 -13.474 -6.757 1.00 59.84 161 LEU A CA 1
ATOM 1260 C C . LEU A 1 161 ? 20.638 -12.138 -6.994 1.00 59.84 161 LEU A C 1
ATOM 1262 O O . LEU A 1 161 ? 20.571 -11.246 -6.156 1.00 59.84 161 LEU A O 1
ATOM 1266 N N . GLU A 1 162 ? 21.276 -11.981 -8.157 1.00 68.06 162 GLU A N 1
ATOM 1267 C CA . GLU A 1 162 ? 21.905 -10.723 -8.583 1.00 68.06 162 GLU A CA 1
ATOM 1268 C C . GLU A 1 162 ? 20.942 -9.805 -9.353 1.00 68.06 162 GLU A C 1
ATOM 1270 O O . GLU A 1 162 ? 21.233 -8.627 -9.577 1.00 68.06 162 GLU A O 1
ATOM 1275 N N . ASN A 1 163 ? 19.767 -10.306 -9.749 1.00 82.62 163 ASN A N 1
ATOM 1276 C CA . ASN A 1 163 ? 18.801 -9.506 -10.484 1.00 82.62 163 ASN A CA 1
ATOM 1277 C C . ASN A 1 163 ? 18.057 -8.534 -9.556 1.00 82.62 163 ASN A C 1
ATOM 1279 O O . ASN A 1 163 ? 17.105 -8.900 -8.862 1.00 82.62 163 ASN A O 1
ATOM 1283 N N . SER A 1 164 ? 18.443 -7.259 -9.620 1.00 85.56 164 SER A N 1
ATOM 1284 C CA . SER A 1 164 ? 17.824 -6.178 -8.845 1.00 85.56 164 SER A CA 1
ATOM 1285 C C . SER A 1 164 ? 16.311 -6.058 -9.049 1.00 85.56 164 SER A C 1
ATOM 1287 O O . SER A 1 164 ? 15.608 -5.694 -8.111 1.00 85.56 164 SER A O 1
ATOM 1289 N N . LYS A 1 165 ? 15.777 -6.417 -10.227 1.00 87.88 165 LYS A N 1
ATOM 1290 C CA . LYS A 1 165 ? 14.330 -6.374 -10.500 1.00 87.88 165 LYS A CA 1
ATOM 1291 C C . LYS A 1 165 ? 13.578 -7.515 -9.819 1.00 87.88 165 LYS A C 1
ATOM 1293 O O . LYS A 1 165 ? 12.454 -7.309 -9.374 1.00 87.88 165 LYS A O 1
ATOM 1298 N N . VAL A 1 166 ? 14.175 -8.707 -9.729 1.00 88.75 166 VAL A N 1
ATOM 1299 C CA . VAL A 1 166 ? 13.587 -9.843 -8.995 1.00 88.75 166 VAL A CA 1
ATOM 1300 C C . VAL A 1 166 ? 13.554 -9.539 -7.502 1.00 88.75 166 VAL A C 1
ATOM 1302 O O . VAL A 1 166 ? 12.522 -9.757 -6.871 1.00 88.75 166 VAL A O 1
ATOM 1305 N N . GLN A 1 167 ? 14.637 -8.977 -6.957 1.00 89.75 167 GLN A N 1
ATOM 1306 C CA . GLN A 1 167 ? 14.666 -8.546 -5.561 1.00 89.75 167 GLN A CA 1
ATOM 1307 C C . GLN A 1 167 ? 13.644 -7.434 -5.296 1.00 89.75 167 GLN A C 1
ATOM 1309 O O . GLN A 1 167 ? 12.846 -7.548 -4.376 1.00 89.75 167 GLN A O 1
ATOM 1314 N N . GLN A 1 168 ? 13.584 -6.418 -6.159 1.00 92.38 168 GLN A N 1
ATOM 1315 C CA . GLN A 1 168 ? 12.590 -5.353 -6.041 1.00 92.38 168 GLN A CA 1
ATOM 1316 C C . GLN A 1 168 ? 11.154 -5.898 -6.100 1.00 92.38 168 GLN A C 1
ATOM 1318 O O . GLN A 1 168 ? 10.302 -5.462 -5.334 1.00 92.38 168 GLN A O 1
ATOM 1323 N N . ALA A 1 169 ? 10.870 -6.864 -6.977 1.00 92.38 169 ALA A N 1
ATOM 1324 C CA . ALA A 1 169 ? 9.552 -7.491 -7.050 1.00 92.38 169 ALA A CA 1
ATOM 1325 C C . ALA A 1 169 ? 9.204 -8.287 -5.780 1.00 92.38 169 ALA A C 1
ATOM 1327 O O . ALA A 1 169 ? 8.043 -8.290 -5.377 1.00 92.38 169 ALA A O 1
ATOM 1328 N N . LEU A 1 170 ? 10.188 -8.928 -5.135 1.00 92.75 170 LEU A N 1
ATOM 1329 C CA . LEU A 1 170 ? 10.004 -9.568 -3.827 1.00 92.75 170 LEU A CA 1
ATOM 1330 C C . LEU A 1 170 ? 9.712 -8.539 -2.731 1.00 92.75 170 LEU A C 1
ATOM 1332 O O . LEU A 1 170 ? 8.785 -8.740 -1.952 1.00 92.75 170 LEU A O 1
ATOM 1336 N N . ASP A 1 171 ? 10.444 -7.426 -2.704 1.00 94.56 171 ASP A N 1
ATOM 1337 C CA . ASP A 1 171 ? 10.240 -6.364 -1.714 1.00 94.56 171 ASP A CA 1
ATOM 1338 C C . ASP A 1 171 ? 8.851 -5.717 -1.868 1.00 94.56 171 ASP A C 1
ATOM 1340 O O . ASP A 1 171 ? 8.159 -5.455 -0.883 1.00 94.56 171 ASP A O 1
ATOM 1344 N N . VAL A 1 172 ? 8.400 -5.503 -3.111 1.00 96.69 172 VAL A N 1
ATOM 1345 C CA . VAL A 1 172 ? 7.043 -5.006 -3.390 1.00 96.69 172 VAL A CA 1
ATOM 1346 C C . VAL A 1 172 ? 5.992 -6.034 -2.975 1.00 96.69 172 VAL A C 1
ATOM 1348 O O . VAL A 1 172 ? 4.990 -5.651 -2.376 1.00 96.69 172 VAL A O 1
ATOM 1351 N N . LEU A 1 173 ? 6.207 -7.325 -3.251 1.00 96.00 173 LEU A N 1
ATOM 1352 C CA . LEU A 1 173 ? 5.283 -8.390 -2.851 1.00 96.00 173 LEU A CA 1
ATOM 1353 C C . LEU A 1 173 ? 5.113 -8.447 -1.325 1.00 96.00 173 LEU A C 1
ATOM 1355 O O . LEU A 1 173 ? 3.986 -8.505 -0.838 1.00 96.00 173 LEU A O 1
ATOM 1359 N N . GLU A 1 174 ? 6.212 -8.354 -0.579 1.00 96.69 174 GLU A N 1
ATOM 1360 C CA . GLU A 1 174 ? 6.192 -8.276 0.884 1.00 96.69 174 GLU A CA 1
ATOM 1361 C C . GLU A 1 174 ? 5.416 -7.036 1.363 1.00 96.69 174 GLU A C 1
ATOM 1363 O O . GLU A 1 174 ? 4.548 -7.129 2.233 1.00 96.69 174 GLU A O 1
ATOM 1368 N N . GLY A 1 175 ? 5.649 -5.873 0.746 1.00 97.44 175 GLY A N 1
ATOM 1369 C CA . GLY A 1 175 ? 4.888 -4.656 1.039 1.00 97.44 175 GLY A CA 1
ATOM 1370 C C . GLY A 1 175 ? 3.383 -4.805 0.778 1.00 97.44 175 GLY A C 1
ATOM 1371 O O . GLY A 1 175 ? 2.565 -4.349 1.581 1.00 97.44 175 GLY A O 1
ATOM 1372 N N . VAL A 1 176 ? 3.004 -5.485 -0.308 1.00 97.19 176 VAL A N 1
ATOM 1373 C CA . VAL A 1 176 ? 1.604 -5.800 -0.629 1.00 97.19 176 VAL A CA 1
ATOM 1374 C C . VAL A 1 176 ? 0.997 -6.699 0.449 1.00 97.19 176 VAL A C 1
ATOM 1376 O O . VAL A 1 176 ? -0.067 -6.372 0.973 1.00 97.19 176 VAL A O 1
ATOM 1379 N N . HIS A 1 177 ? 1.680 -7.773 0.854 1.00 96.81 177 HIS A N 1
ATOM 1380 C CA . HIS A 1 177 ? 1.215 -8.663 1.927 1.00 96.81 177 HIS A CA 1
ATOM 1381 C C . HIS A 1 177 ? 0.997 -7.921 3.246 1.00 96.81 177 HIS A C 1
ATOM 1383 O O . HIS A 1 177 ? -0.052 -8.071 3.878 1.00 96.81 177 HIS A O 1
ATOM 1389 N N . GLN A 1 178 ? 1.935 -7.055 3.632 1.00 97.50 178 GLN A N 1
ATOM 1390 C CA . GLN A 1 178 ? 1.812 -6.241 4.841 1.00 97.50 178 GLN A CA 1
ATOM 1391 C C . GLN A 1 178 ? 0.618 -5.282 4.778 1.00 97.50 178 GLN A C 1
ATOM 1393 O O . GLN A 1 178 ? -0.110 -5.131 5.762 1.00 97.50 178 GLN A O 1
ATOM 1398 N N . LEU A 1 179 ? 0.384 -4.634 3.634 1.00 96.94 179 LEU A N 1
ATOM 1399 C CA . LEU A 1 179 ? -0.763 -3.743 3.454 1.00 96.94 179 LEU A CA 1
ATOM 1400 C C . LEU A 1 179 ? -2.090 -4.497 3.541 1.00 96.94 179 LEU A C 1
ATOM 1402 O O . LEU A 1 179 ? -2.990 -4.048 4.251 1.00 96.94 179 LEU A O 1
ATOM 1406 N N . ARG A 1 180 ? -2.196 -5.661 2.897 1.00 95.62 180 ARG A N 1
ATOM 1407 C CA . ARG A 1 180 ? -3.401 -6.501 2.955 1.00 95.62 180 ARG A CA 1
ATOM 1408 C C . ARG A 1 180 ? -3.681 -6.989 4.377 1.00 95.62 180 ARG A C 1
ATOM 1410 O O . ARG A 1 180 ? -4.798 -6.833 4.862 1.00 95.62 180 ARG A O 1
ATOM 1417 N N . GLY A 1 181 ? -2.655 -7.438 5.104 1.00 95.94 181 GLY A N 1
ATOM 1418 C CA . GLY A 1 181 ? -2.789 -7.811 6.519 1.00 95.94 181 GLY A CA 1
ATOM 1419 C C . GLY A 1 181 ? -3.216 -6.643 7.422 1.00 95.94 181 GLY A C 1
ATOM 1420 O O . GLY A 1 181 ? -3.974 -6.824 8.380 1.00 95.94 181 GLY A O 1
ATOM 1421 N N . ARG A 1 182 ? -2.790 -5.410 7.107 1.00 96.25 182 ARG A N 1
ATOM 1422 C CA . ARG A 1 182 ? -3.264 -4.201 7.804 1.00 96.25 182 ARG A CA 1
ATOM 1423 C C . ARG A 1 182 ? -4.733 -3.908 7.511 1.00 96.25 182 ARG A C 1
ATOM 1425 O O . ARG A 1 182 ? -5.450 -3.555 8.445 1.00 96.25 182 ARG A O 1
ATOM 1432 N N . ILE A 1 183 ? -5.173 -4.045 6.261 1.00 95.19 183 ILE A N 1
ATOM 1433 C CA . ILE A 1 183 ? -6.582 -3.874 5.877 1.00 95.19 183 ILE A CA 1
ATOM 1434 C C . ILE A 1 183 ? -7.443 -4.903 6.608 1.00 95.19 183 ILE A C 1
ATOM 1436 O O . ILE A 1 183 ? -8.395 -4.524 7.285 1.00 95.19 183 ILE A O 1
ATOM 1440 N N . GLU A 1 184 ? -7.047 -6.175 6.580 1.00 93.88 184 GLU A N 1
ATOM 1441 C CA . GLU A 1 184 ? -7.731 -7.248 7.303 1.00 93.88 184 GLU A CA 1
ATOM 1442 C C . GLU A 1 184 ? -7.828 -6.948 8.807 1.00 93.88 184 GLU A C 1
ATOM 1444 O O . GLU A 1 184 ? -8.904 -7.037 9.396 1.00 93.88 184 GLU A O 1
ATOM 1449 N N . SER A 1 185 ? -6.735 -6.487 9.422 1.00 94.12 185 SER A N 1
ATOM 1450 C CA . SER A 1 185 ? -6.727 -6.091 10.836 1.00 94.12 185 SER A CA 1
ATOM 1451 C C . SER A 1 185 ? -7.705 -4.950 11.141 1.00 94.12 185 SER A C 1
ATOM 1453 O O . SER A 1 185 ? -8.282 -4.904 12.227 1.00 94.12 185 SER A O 1
ATOM 1455 N N . ILE A 1 186 ? -7.872 -3.995 10.221 1.00 92.38 186 ILE A N 1
ATOM 1456 C CA . ILE A 1 186 ? -8.822 -2.884 10.370 1.00 92.38 186 ILE A CA 1
ATOM 1457 C C . ILE A 1 186 ? -10.261 -3.402 10.262 1.00 92.38 186 ILE A C 1
ATOM 1459 O O . ILE A 1 186 ? -11.091 -3.062 11.108 1.00 92.38 186 ILE A O 1
ATOM 1463 N N . VAL A 1 187 ? -10.535 -4.252 9.271 1.00 89.94 187 VAL A N 1
ATOM 1464 C CA . VAL A 1 187 ? -11.851 -4.866 9.043 1.00 89.94 187 VAL A CA 1
ATOM 1465 C C . VAL A 1 187 ? -12.268 -5.724 10.244 1.00 89.94 187 VAL A C 1
ATOM 1467 O O . VAL A 1 187 ? -13.362 -5.548 10.780 1.00 89.94 187 VAL A O 1
ATOM 1470 N N . GLN A 1 188 ? -11.376 -6.576 10.754 1.00 88.31 188 GLN A N 1
ATOM 1471 C CA . GLN A 1 188 ? -11.644 -7.438 11.913 1.00 88.31 188 GLN A CA 1
ATOM 1472 C C . GLN A 1 188 ? -11.908 -6.635 13.195 1.00 88.31 188 GLN A C 1
ATOM 1474 O O . GLN A 1 188 ? -12.889 -6.892 13.898 1.00 88.31 188 GLN A O 1
ATOM 1479 N N . LYS A 1 189 ? -11.093 -5.604 13.473 1.00 88.12 189 LYS A N 1
ATOM 1480 C CA . LYS A 1 189 ? -11.301 -4.704 14.625 1.00 88.12 189 LYS A CA 1
ATOM 1481 C C . LYS A 1 189 ? -12.656 -4.003 14.571 1.00 88.12 189 LYS A C 1
ATOM 1483 O O . LYS A 1 189 ? -13.285 -3.807 15.607 1.00 88.12 189 LYS A O 1
ATOM 1488 N N . LYS A 1 190 ? -13.106 -3.624 13.375 1.00 79.19 190 LYS A N 1
ATOM 1489 C CA . LYS A 1 190 ? -14.405 -2.980 13.163 1.00 79.19 190 LYS A CA 1
ATOM 1490 C C . LYS A 1 190 ? -15.573 -3.962 13.294 1.00 79.19 190 LYS A C 1
ATOM 1492 O O . LYS A 1 190 ? -16.622 -3.576 13.801 1.00 79.19 190 LYS A O 1
ATOM 1497 N N . ALA A 1 191 ? -15.395 -5.218 12.885 1.00 73.50 191 ALA A N 1
ATOM 1498 C CA . ALA A 1 191 ? -16.417 -6.261 12.973 1.00 73.50 191 ALA A CA 1
ATOM 1499 C C . ALA A 1 191 ? -16.648 -6.799 14.402 1.00 73.50 191 ALA A C 1
ATOM 1501 O O . ALA A 1 191 ? -17.571 -7.583 14.613 1.00 73.50 191 ALA A O 1
ATOM 1502 N N . GLY A 1 192 ? -15.837 -6.393 15.390 1.00 59.47 192 GLY A N 1
ATOM 1503 C CA . GLY A 1 192 ? -15.961 -6.860 16.777 1.00 59.47 192 GLY A CA 1
ATOM 1504 C C . GLY A 1 192 ? -15.615 -8.342 16.964 1.00 59.47 192 GLY A C 1
ATOM 1505 O O . GLY A 1 192 ? -15.979 -8.933 17.979 1.00 59.47 192 GLY A O 1
ATOM 1506 N N . VAL A 1 193 ? -14.933 -8.942 15.987 1.00 56.09 193 VAL A N 1
ATOM 1507 C CA . VAL A 1 193 ? -14.465 -10.327 16.042 1.00 56.09 193 VAL A CA 1
ATOM 1508 C C . VAL A 1 193 ? -13.086 -10.305 16.698 1.00 56.09 193 VAL A C 1
ATOM 1510 O O . VAL A 1 193 ? -12.097 -9.944 16.061 1.00 56.09 193 VAL A O 1
ATOM 1513 N N . HIS A 1 194 ? -13.052 -10.603 17.997 1.00 46.34 194 HIS A N 1
ATOM 1514 C CA . HIS A 1 194 ? -11.832 -10.828 18.775 1.00 46.34 194 HIS A CA 1
ATOM 1515 C C . HIS A 1 194 ? -11.554 -12.320 18.933 1.00 46.34 194 HIS A C 1
ATOM 1517 O O . HIS A 1 194 ? -12.530 -13.074 19.156 1.00 46.34 194 HIS A O 1
#

Organism: NCBI:txid62892

Secondary structure (DSSP, 8-state):
-HHHHHHHHHHHHHHHHHHHHHHHHHHHHHHHHHHHHHHHHTTSS---------PPPP------------------------------------------SS-SS--S-HHHHHHHHHHTTT--SHHHHHHHHHHHHHHHHHHHHHHHHHHHHHS-HHHHHH-HHHHHHHHHHHHHHHHHHHHHHHHHHHHT--

Radius of gyration: 31.41 Å; chains: 1; bounding box: 48×75×96 Å

Sequence (194 aa):
MQAMEQSKSRIELLDELASKLNEAISMREKQLIGNVALDLEIAIDDAPSPVRIVSPKDDNADNSDENEDVDLETIKLDDSQELQAPYDGNADLKTDNELINLEASTSGNMSKEADRINSLKGVSSYEEFLEHIDQQLRDIEVELVTFLRFSSLILENKDKLENSKVQQALDVLEGVHQLRGRIESIVQKKAGVH